Protein AF-A0AAV7DEP9-F1 (afdb_monomer_lite)

Radius of gyration: 19.94 Å; chains: 1; bounding box: 53×46×60 Å

pLDDT: mean 77.3, std 20.47, range [24.86, 96.88]

Sequence (249 aa):
IISTLIKRLRSQQDNKMKKIVLSESAVLSLWLRHLPSLEKAVLDLLQRLIALQSKPFREMEQMIKDSYLPQAACNPCIFSVTNDIFRRAILESEGNFKVITIVQLFTLRFIHEYEKDTTMVRLPLKAYFSHEDTHLVLALLRKADGLASNICVQHLQTIVKMLRTVDSEERSFENVFQSWFLLIRLGGWVDIAAEQLLTSDPEISDDLLWLLAFYYNPCNGSQSRGRTMVGCALKQAVFGTKNVRILKE

Foldseek 3Di:
DVVVVVVVVVVVPPDDDDPDDDDLVRLLVCCVVPVVSLLCLLVVLLVVQVPDDPDDLVVLLVSLVVSCLLLSVLPLVSLQSSLVSLLVVCLVVLNPVSSLSSLQSSLVSNVVSNVPDPPDDGDPPLVSLVVADSVLLVLLPDDCPPPDLVVLLVSLLVNLVVLVCCVPVVPDPVRLSRSLSSCSNSVPSLVSLVVSLVPDDPVSVVSSVVVNCCNVPVPPPDPDDDADSVHPSPPPDPDDDDDPDDPDD

Structure (mmCIF, N/CA/C/O backbone):
data_AF-A0AAV7DEP9-F1
#
_entry.id   AF-A0AAV7DEP9-F1
#
loop_
_atom_site.group_PDB
_atom_site.id
_atom_site.type_symbol
_atom_site.label_atom_id
_atom_site.label_alt_id
_atom_site.label_comp_id
_atom_site.label_asym_id
_atom_site.label_entity_id
_atom_site.label_seq_id
_atom_site.pdbx_PDB_ins_code
_atom_site.Cartn_x
_atom_site.Cartn_y
_atom_site.Cartn_z
_atom_site.occupancy
_atom_site.B_iso_or_equiv
_atom_site.auth_seq_id
_atom_site.auth_comp_id
_atom_site.auth_asym_id
_atom_site.auth_atom_id
_atom_site.pdbx_PDB_model_num
ATOM 1 N N . ILE A 1 1 ? 5.177 19.527 11.477 1.00 44.16 1 ILE A N 1
ATOM 2 C CA . ILE A 1 1 ? 3.983 19.299 12.334 1.00 44.16 1 ILE A CA 1
ATOM 3 C C . ILE A 1 1 ? 4.120 18.046 13.207 1.00 44.16 1 ILE A C 1
ATOM 5 O O . ILE A 1 1 ? 3.719 18.104 14.361 1.00 44.16 1 ILE A O 1
ATOM 9 N N . ILE A 1 2 ? 4.814 16.995 12.755 1.00 35.25 2 ILE A N 1
ATOM 10 C CA . ILE A 1 2 ? 5.231 15.826 13.565 1.00 35.25 2 ILE A CA 1
ATOM 11 C C . ILE A 1 2 ? 5.744 16.189 14.982 1.00 35.25 2 ILE A C 1
ATOM 13 O O . ILE A 1 2 ? 5.247 15.647 15.962 1.00 35.25 2 ILE A O 1
ATOM 17 N N . SER A 1 3 ? 6.652 17.165 15.142 1.00 32.50 3 SER A N 1
ATOM 18 C CA . SER A 1 3 ? 7.094 17.656 16.472 1.00 32.50 3 SER A CA 1
ATOM 19 C C . SER A 1 3 ? 5.942 18.200 17.341 1.00 32.50 3 SER A C 1
ATOM 21 O O . SER A 1 3 ? 5.888 17.962 18.548 1.00 32.50 3 SER A O 1
ATOM 23 N N . THR A 1 4 ? 4.986 18.895 16.727 1.00 41.03 4 THR A N 1
ATOM 24 C CA . THR A 1 4 ? 3.801 19.477 17.371 1.00 41.03 4 THR A CA 1
ATOM 25 C C . THR A 1 4 ? 2.767 18.409 17.741 1.00 41.03 4 THR A C 1
ATOM 27 O O . THR A 1 4 ? 2.181 18.490 18.817 1.00 41.03 4 THR A O 1
ATOM 30 N N . LEU A 1 5 ? 2.587 17.385 16.898 1.00 42.91 5 LEU A N 1
ATOM 31 C CA . LEU A 1 5 ? 1.759 16.203 17.169 1.00 42.91 5 LEU A CA 1
ATOM 32 C C . LEU A 1 5 ? 2.357 15.362 18.305 1.00 42.91 5 LEU A C 1
ATOM 34 O O . LEU A 1 5 ? 1.660 15.059 19.270 1.00 42.91 5 LEU A O 1
ATOM 38 N N . ILE A 1 6 ? 3.668 15.100 18.263 1.00 46.88 6 ILE A N 1
ATOM 39 C CA . ILE A 1 6 ? 4.415 14.448 19.348 1.00 46.88 6 ILE A CA 1
ATOM 40 C C . ILE A 1 6 ? 4.279 15.245 20.654 1.00 46.88 6 ILE A C 1
ATOM 42 O O . ILE A 1 6 ? 4.086 14.641 21.704 1.00 46.88 6 ILE A O 1
ATOM 46 N N . LYS A 1 7 ? 4.332 16.586 20.622 1.00 43.62 7 LYS A N 1
ATOM 47 C CA . LYS A 1 7 ? 4.080 17.423 21.811 1.00 43.62 7 LYS A CA 1
ATOM 48 C C . LYS A 1 7 ? 2.631 17.317 22.311 1.00 43.62 7 LYS A C 1
ATOM 50 O O . LYS A 1 7 ? 2.447 17.131 23.509 1.00 43.62 7 LYS A O 1
ATOM 55 N N . ARG A 1 8 ? 1.626 17.373 21.425 1.00 42.06 8 ARG A N 1
ATOM 56 C CA . ARG A 1 8 ? 0.193 17.247 21.779 1.00 42.06 8 ARG A CA 1
ATOM 57 C C . ARG A 1 8 ? -0.156 15.881 22.381 1.00 42.06 8 ARG A C 1
ATOM 59 O O . ARG A 1 8 ? -0.942 15.816 23.323 1.00 42.06 8 ARG A O 1
ATOM 66 N N . LEU A 1 9 ? 0.451 14.807 21.875 1.00 45.69 9 LEU A N 1
ATOM 67 C CA . LEU A 1 9 ? 0.304 13.455 22.420 1.00 45.69 9 LEU A CA 1
ATOM 68 C C . LEU A 1 9 ? 1.043 13.307 23.760 1.00 45.69 9 LEU A C 1
ATOM 70 O O . LEU A 1 9 ? 0.493 12.745 24.703 1.00 45.69 9 LEU A O 1
ATOM 74 N N . ARG A 1 10 ? 2.242 13.892 23.898 1.00 41.50 10 ARG A N 1
ATOM 75 C CA . ARG A 1 10 ? 3.008 13.867 25.157 1.00 41.50 10 ARG A CA 1
ATOM 76 C C . ARG A 1 10 ? 2.317 14.646 26.287 1.00 41.50 10 ARG A C 1
ATOM 78 O O . ARG A 1 10 ? 2.399 14.222 27.431 1.00 41.50 10 ARG A O 1
ATOM 85 N N . SER A 1 11 ? 1.568 15.713 25.984 1.00 40.56 11 SER A N 1
ATOM 86 C CA . SER A 1 11 ? 0.725 16.426 26.968 1.00 40.56 11 SER A CA 1
ATOM 87 C C . SER A 1 11 ? -0.561 15.690 27.377 1.00 40.56 11 SER A C 1
ATOM 89 O O . SER A 1 11 ? -1.295 16.179 28.228 1.00 40.56 11 SER A O 1
ATOM 91 N N . GLN A 1 12 ? -0.865 14.539 26.771 1.00 45.75 12 GLN A N 1
ATOM 92 C CA . GLN A 1 12 ? -2.023 13.692 27.097 1.00 45.75 12 GLN A CA 1
ATOM 93 C C . GLN A 1 12 ? -1.623 12.417 27.865 1.00 45.75 12 GLN A C 1
ATOM 95 O O . GLN A 1 12 ? -2.475 11.576 28.149 1.00 45.75 12 GLN A O 1
ATOM 100 N N . GLN A 1 13 ? -0.336 12.242 28.184 1.00 43.44 13 GLN A N 1
ATOM 101 C CA . GLN A 1 13 ? 0.219 10.980 28.683 1.00 43.44 13 GLN A CA 1
ATOM 102 C C . GLN A 1 13 ? 0.453 10.968 30.203 1.00 43.44 13 GLN A C 1
ATOM 104 O O . GLN A 1 13 ? 1.425 10.386 30.674 1.00 43.44 13 GLN A O 1
ATOM 109 N N . ASP A 1 14 ? -0.461 11.571 30.966 1.00 43.00 14 ASP A N 1
ATOM 110 C CA . ASP A 1 14 ? -0.419 11.556 32.433 1.00 43.00 14 ASP A CA 1
ATOM 111 C C . ASP A 1 14 ? -1.773 11.137 33.030 1.00 43.00 14 ASP A C 1
ATOM 113 O O . ASP A 1 14 ? -2.463 11.884 33.721 1.00 43.00 14 ASP A O 1
ATOM 117 N N . ASN A 1 15 ? -2.202 9.908 32.711 1.00 41.59 15 ASN A N 1
ATOM 118 C CA . ASN A 1 15 ? -3.203 9.215 33.521 1.00 41.59 15 ASN A CA 1
ATOM 119 C C . ASN A 1 15 ? -3.028 7.687 33.464 1.00 41.59 15 ASN A C 1
ATOM 121 O O . ASN A 1 15 ? -3.028 7.066 32.397 1.00 41.59 15 ASN A O 1
ATOM 125 N N . LYS A 1 16 ? -2.874 7.069 34.637 1.00 47.41 16 LYS A N 1
ATOM 126 C CA . LYS A 1 16 ? -2.490 5.662 34.821 1.00 47.41 16 LYS A CA 1
ATOM 127 C C . LYS A 1 16 ? -3.713 4.742 34.707 1.00 47.41 16 LYS A C 1
ATOM 129 O O . LYS A 1 16 ? -4.176 4.174 35.696 1.00 47.41 16 LYS A O 1
ATOM 134 N N . MET A 1 17 ? -4.266 4.616 33.500 1.00 43.41 17 MET A N 1
ATOM 135 C CA . MET A 1 17 ? -5.479 3.822 33.273 1.00 43.41 17 MET A CA 1
ATOM 136 C C . MET A 1 17 ? -5.248 2.312 33.418 1.00 43.41 17 MET A C 1
ATOM 138 O O . MET A 1 17 ? -4.261 1.755 32.933 1.00 43.41 17 MET A O 1
ATOM 142 N N . LYS A 1 18 ? -6.220 1.631 34.039 1.00 45.16 18 LYS A N 1
ATOM 143 C CA . LYS A 1 18 ? -6.312 0.163 34.058 1.00 45.16 18 LYS A CA 1
ATOM 144 C C . LYS A 1 18 ? -6.414 -0.350 32.616 1.00 45.16 18 LYS A C 1
ATOM 146 O O . LYS A 1 18 ? -7.203 0.173 31.833 1.00 45.16 18 LYS A O 1
ATOM 151 N N . LYS A 1 19 ? -5.636 -1.379 32.267 1.00 51.69 19 LYS A N 1
ATOM 152 C CA . LYS A 1 19 ? -5.595 -1.948 30.911 1.00 51.69 19 LYS A CA 1
ATOM 153 C C . LYS A 1 19 ? -6.847 -2.798 30.650 1.00 51.69 19 LYS A C 1
ATOM 155 O O . LYS A 1 19 ? -6.822 -4.010 30.834 1.00 51.69 19 LYS A O 1
ATOM 160 N N . ILE A 1 20 ? -7.945 -2.147 30.265 1.00 67.94 20 ILE A N 1
ATOM 161 C CA . ILE A 1 20 ? -9.174 -2.821 29.828 1.00 67.94 20 ILE A CA 1
ATOM 162 C C . ILE A 1 20 ? -8.856 -3.589 28.541 1.00 67.94 20 ILE A C 1
ATOM 164 O O . ILE A 1 20 ? -8.461 -2.990 27.542 1.00 67.94 20 ILE A O 1
ATOM 168 N N . VAL A 1 21 ? -9.014 -4.912 28.572 1.00 76.56 21 VAL A N 1
ATOM 169 C CA . VAL A 1 21 ? -8.921 -5.758 27.378 1.00 76.56 21 VAL A CA 1
ATOM 170 C C . VAL A 1 21 ? -10.301 -5.778 26.728 1.00 76.56 21 VAL A C 1
ATOM 172 O O . VAL A 1 21 ? -11.249 -6.314 27.297 1.00 76.56 21 VAL A O 1
ATOM 175 N N . LEU A 1 22 ? -10.421 -5.140 25.566 1.00 80.50 22 LEU A N 1
ATOM 176 C CA . LEU A 1 22 ? -11.635 -5.147 24.751 1.00 80.50 22 LEU A CA 1
ATOM 177 C C . LEU A 1 22 ? -11.623 -6.355 23.804 1.00 80.50 22 LEU A C 1
ATOM 179 O O . LEU A 1 22 ? -10.558 -6.763 23.343 1.00 80.50 22 LEU A O 1
ATOM 183 N N . SER A 1 23 ? -12.799 -6.897 23.480 1.00 88.12 23 SER A N 1
ATOM 184 C CA . SER A 1 23 ? -12.939 -7.855 22.377 1.00 88.12 23 SER A CA 1
ATOM 185 C C . SER A 1 23 ? -12.730 -7.165 21.026 1.00 88.12 23 SER A C 1
ATOM 187 O O . SER A 1 23 ? -12.979 -5.966 20.886 1.00 88.12 23 SER A O 1
ATOM 189 N N . GLU A 1 24 ? -12.361 -7.930 19.999 1.00 85.25 24 GLU A N 1
ATOM 190 C CA . GLU A 1 24 ? -12.231 -7.446 18.615 1.00 85.25 24 GLU A CA 1
ATOM 191 C C . GLU A 1 24 ? -13.497 -6.717 18.127 1.00 85.25 24 GLU A C 1
ATOM 193 O O . GLU A 1 24 ? -13.427 -5.632 17.550 1.00 85.25 24 GLU A O 1
ATOM 198 N N . SER A 1 25 ? -14.675 -7.257 18.457 1.00 86.00 25 SER A N 1
ATOM 199 C CA . SER A 1 25 ? -15.979 -6.653 18.160 1.00 86.00 25 SER A CA 1
ATOM 200 C C . SER A 1 25 ? -16.221 -5.322 18.885 1.00 86.00 25 SER A C 1
ATOM 202 O O . SER A 1 25 ? -16.845 -4.418 18.320 1.00 86.00 25 SER A O 1
ATOM 204 N N . ALA A 1 26 ? -15.714 -5.166 20.111 1.00 88.81 26 ALA A N 1
ATOM 205 C CA . ALA A 1 26 ? -15.805 -3.926 20.876 1.00 88.81 26 ALA A CA 1
ATOM 206 C C . ALA A 1 26 ? -14.819 -2.866 20.358 1.00 88.81 26 ALA A C 1
ATOM 208 O O . ALA A 1 26 ? -15.199 -1.702 20.246 1.00 88.81 26 ALA A O 1
ATOM 209 N N . VAL A 1 27 ? -13.599 -3.262 19.970 1.00 89.44 27 VAL A N 1
ATOM 210 C CA . VAL A 1 27 ? -12.621 -2.380 19.303 1.00 89.44 27 VAL A CA 1
ATOM 211 C C . VAL A 1 27 ? -13.177 -1.872 17.972 1.00 89.44 27 VAL A C 1
ATOM 213 O O . VAL A 1 27 ? -13.201 -0.664 17.740 1.00 89.44 27 VAL A O 1
ATOM 216 N N . LEU A 1 28 ? -13.712 -2.768 17.136 1.00 89.31 28 LEU A N 1
ATOM 217 C CA . LEU A 1 28 ? -14.338 -2.410 15.862 1.00 89.31 28 LEU A CA 1
ATOM 218 C C . LEU A 1 28 ? -15.520 -1.446 16.067 1.00 89.31 28 LEU A C 1
ATOM 220 O O . LEU A 1 28 ? -15.597 -0.406 15.416 1.00 89.31 28 LEU A O 1
ATOM 224 N N . SER A 1 29 ? -16.410 -1.751 17.017 1.00 90.69 29 SER A N 1
ATOM 225 C CA . SER A 1 29 ? -17.562 -0.897 17.343 1.00 90.69 29 SER A CA 1
ATOM 226 C C . SER A 1 29 ? -17.153 0.480 17.874 1.00 90.69 29 SER A C 1
ATOM 228 O O . SER A 1 29 ? -17.837 1.464 17.597 1.00 90.69 29 SER A O 1
ATOM 230 N N . LEU A 1 30 ? -16.053 0.562 18.630 1.00 93.25 30 LEU A N 1
ATOM 231 C CA . LEU A 1 30 ? -15.494 1.821 19.119 1.00 93.25 30 LEU A CA 1
ATOM 232 C C . LEU A 1 30 ? -14.946 2.660 17.960 1.00 93.25 30 LEU A C 1
ATOM 234 O O . LEU A 1 30 ? -15.314 3.825 17.838 1.00 93.25 30 LEU A O 1
ATOM 238 N N . TRP A 1 31 ? -14.125 2.078 17.084 1.00 95.19 31 TRP A N 1
ATOM 239 C CA . TRP A 1 31 ? -13.548 2.785 15.935 1.00 95.19 31 TRP A CA 1
ATOM 240 C C . TRP A 1 31 ? -14.604 3.259 14.929 1.00 95.19 31 TRP A C 1
ATOM 242 O O . TRP A 1 31 ? -14.497 4.376 14.432 1.00 95.19 31 TRP A O 1
ATOM 252 N N . LEU A 1 32 ? -15.666 2.479 14.700 1.00 92.19 32 LEU A N 1
ATOM 253 C CA . LEU A 1 32 ? -16.786 2.877 13.834 1.00 92.19 32 LEU A CA 1
ATOM 254 C C . LEU A 1 32 ? -17.663 3.997 14.419 1.00 92.19 32 LEU A C 1
ATOM 256 O O . LEU A 1 32 ? -18.343 4.688 13.665 1.00 92.19 32 LEU A O 1
ATOM 260 N N . ARG A 1 33 ? -17.684 4.176 15.747 1.00 94.25 33 ARG A N 1
ATOM 261 C CA . ARG A 1 33 ? -18.535 5.173 16.432 1.00 94.25 33 ARG A CA 1
ATOM 262 C C . ARG A 1 33 ? -17.766 6.381 16.964 1.00 94.25 33 ARG A C 1
ATOM 264 O O . ARG A 1 33 ? -18.380 7.392 17.292 1.00 94.25 33 ARG A O 1
ATOM 271 N N . HIS A 1 34 ? -16.444 6.289 17.078 1.00 93.56 34 HIS A N 1
ATOM 272 C CA . HIS A 1 34 ? -15.604 7.320 17.673 1.00 93.56 34 HIS A CA 1
ATOM 273 C C . HIS A 1 34 ? -14.278 7.463 16.913 1.00 93.56 34 HIS A C 1
ATOM 275 O O . HIS A 1 34 ? -13.239 6.931 17.312 1.00 93.56 34 HIS A O 1
ATOM 281 N N . LEU A 1 35 ? -14.332 8.243 15.828 1.00 92.44 35 LEU A N 1
ATOM 282 C CA . LEU A 1 35 ? -13.207 8.539 14.936 1.00 92.44 35 LEU A CA 1
ATOM 283 C C . LEU A 1 35 ? -11.894 8.910 15.668 1.00 92.44 35 LEU A C 1
ATOM 285 O O . LEU A 1 35 ? -10.876 8.305 15.332 1.00 92.44 35 LEU A O 1
ATOM 289 N N . PRO A 1 36 ? -11.872 9.765 16.716 1.00 95.06 36 PRO A N 1
ATOM 290 C CA . PRO A 1 36 ? -10.632 10.085 17.433 1.00 95.06 36 PRO A CA 1
ATOM 291 C C . PRO A 1 36 ? -9.913 8.872 18.045 1.00 95.06 36 PRO A C 1
ATOM 293 O O . PRO A 1 36 ? -8.690 8.884 18.180 1.00 95.06 36 PRO A O 1
ATOM 296 N N . SER A 1 37 ? -10.635 7.798 18.395 1.00 94.81 37 SER A N 1
ATOM 297 C CA . SER A 1 37 ? -10.006 6.557 18.865 1.00 94.81 37 SER A CA 1
ATOM 298 C C . SER A 1 37 ? -9.371 5.748 17.735 1.00 94.81 37 SER A C 1
ATOM 300 O O . SER A 1 37 ? -8.415 5.020 18.009 1.00 94.81 37 SER A O 1
ATOM 302 N N . LEU A 1 38 ? -9.890 5.841 16.509 1.00 96.50 38 LEU A N 1
ATOM 303 C CA . LEU A 1 38 ? -9.283 5.220 15.332 1.00 96.50 38 LEU A CA 1
ATOM 304 C C . LEU A 1 38 ? -8.054 6.020 14.888 1.00 96.50 38 LEU A C 1
ATOM 306 O O . LEU A 1 38 ? -6.977 5.447 14.751 1.00 96.50 38 LEU A O 1
ATOM 310 N N . GLU A 1 39 ? -8.185 7.345 14.762 1.00 96.31 39 GLU A N 1
ATOM 311 C CA . GLU A 1 39 ? -7.067 8.241 14.438 1.00 96.31 39 GLU A CA 1
ATOM 312 C C . GLU A 1 39 ? -5.901 8.036 15.410 1.00 96.31 39 GLU A C 1
ATOM 314 O O . GLU A 1 39 ? -4.763 7.825 14.989 1.00 96.31 39 GLU A O 1
ATOM 319 N N . LYS A 1 40 ? -6.192 8.003 16.718 1.00 95.06 40 LYS A N 1
ATOM 320 C CA . LYS A 1 40 ? -5.189 7.721 17.745 1.00 95.06 40 LYS A CA 1
ATOM 321 C C . LYS A 1 40 ? -4.549 6.341 17.576 1.00 95.06 40 LYS A C 1
ATOM 323 O O . LYS A 1 40 ? -3.333 6.248 17.678 1.00 95.06 40 LYS A O 1
ATOM 328 N N . ALA A 1 41 ? -5.314 5.287 17.286 1.00 96.06 41 ALA A N 1
ATOM 329 C CA . ALA A 1 41 ? -4.757 3.945 17.097 1.00 96.06 41 ALA A CA 1
ATOM 330 C C . ALA A 1 41 ? -3.790 3.866 15.899 1.00 96.06 41 ALA A C 1
ATOM 332 O O . ALA A 1 41 ? -2.719 3.262 16.014 1.00 96.06 41 ALA A O 1
ATOM 333 N N . VAL A 1 42 ? -4.127 4.515 14.777 1.00 96.88 42 VAL A N 1
ATOM 334 C CA . VAL A 1 42 ? -3.266 4.585 13.582 1.00 96.88 42 VAL A CA 1
ATOM 335 C C . VAL A 1 42 ? -2.010 5.421 13.857 1.00 96.88 42 VAL A C 1
ATOM 337 O O . VAL A 1 42 ? -0.902 4.994 13.528 1.00 96.88 42 VAL A O 1
ATOM 340 N N . LEU A 1 43 ? -2.148 6.577 14.516 1.00 95.44 43 LEU A N 1
ATOM 341 C CA . LEU A 1 43 ? -1.018 7.442 14.878 1.00 95.44 43 LEU A CA 1
ATOM 342 C C . LEU A 1 43 ? -0.088 6.790 15.916 1.00 95.44 43 LEU A C 1
ATOM 344 O O . LEU A 1 43 ? 1.129 6.835 15.749 1.00 95.44 43 LEU A O 1
ATOM 348 N N . ASP A 1 44 ? -0.633 6.122 16.937 1.00 94.75 44 ASP A N 1
ATOM 349 C CA . ASP A 1 44 ? 0.138 5.380 17.943 1.00 94.75 44 ASP A CA 1
ATOM 350 C C . ASP A 1 44 ? 0.848 4.157 17.322 1.00 94.75 44 ASP A C 1
ATOM 352 O O . ASP A 1 44 ? 1.915 3.752 17.792 1.00 94.75 44 ASP A O 1
ATOM 356 N N . LEU A 1 45 ? 0.297 3.543 16.263 1.00 94.94 45 LEU A N 1
ATOM 357 C CA . LEU A 1 45 ? 0.996 2.519 15.475 1.00 94.94 45 LEU A CA 1
ATOM 358 C C . LEU A 1 45 ? 2.146 3.131 14.663 1.00 94.94 45 LEU A C 1
ATOM 360 O O . LEU A 1 45 ? 3.282 2.677 14.802 1.00 94.94 45 LEU A O 1
ATOM 364 N N . LEU A 1 46 ? 1.881 4.182 13.878 1.00 93.56 46 LEU A N 1
ATOM 365 C CA . LEU A 1 46 ? 2.898 4.898 13.098 1.00 93.56 46 LEU A CA 1
ATOM 366 C C . LEU A 1 46 ? 4.057 5.371 13.979 1.00 93.56 46 LEU A C 1
ATOM 368 O O . LEU A 1 46 ? 5.213 5.093 13.673 1.00 93.56 46 LEU A O 1
ATOM 372 N N . GLN A 1 47 ? 3.763 6.029 15.103 1.00 92.19 47 GLN A N 1
ATOM 373 C CA . GLN A 1 47 ? 4.783 6.532 16.020 1.00 92.19 47 GLN A CA 1
ATOM 374 C C . GLN A 1 47 ? 5.642 5.395 16.588 1.00 92.19 47 GLN A C 1
ATOM 376 O O . GLN A 1 47 ? 6.863 5.537 16.641 1.00 92.19 47 GLN A O 1
ATOM 381 N N . ARG A 1 48 ? 5.041 4.258 16.974 1.00 92.38 48 ARG A N 1
ATOM 382 C CA . ARG A 1 48 ? 5.799 3.081 17.433 1.00 92.38 48 ARG A CA 1
ATOM 383 C C . ARG A 1 48 ? 6.695 2.529 16.329 1.00 92.38 48 ARG A C 1
ATOM 385 O O . ARG A 1 48 ? 7.883 2.355 16.573 1.00 92.38 48 ARG A O 1
ATOM 392 N N . LEU A 1 49 ? 6.164 2.315 15.124 1.00 91.75 49 LEU A N 1
ATOM 393 C CA . LEU A 1 49 ? 6.920 1.761 13.995 1.00 91.75 49 LEU A CA 1
ATOM 394 C C . LEU A 1 49 ? 8.064 2.688 13.544 1.00 91.75 49 LEU A C 1
ATOM 396 O O . LEU A 1 49 ? 9.172 2.224 13.273 1.00 91.75 49 LEU A O 1
ATOM 400 N N . ILE A 1 50 ? 7.843 4.006 13.537 1.00 89.69 50 ILE A N 1
ATOM 401 C CA . ILE A 1 50 ? 8.882 5.010 13.262 1.00 89.69 50 ILE A CA 1
ATOM 402 C C . ILE A 1 50 ? 9.945 5.020 14.374 1.00 89.69 50 ILE A C 1
ATOM 404 O O . ILE A 1 50 ? 11.130 5.134 14.060 1.00 89.69 50 ILE A O 1
ATOM 408 N N . ALA A 1 51 ? 9.557 4.846 15.643 1.00 88.88 51 ALA A N 1
ATOM 409 C CA . ALA A 1 51 ? 10.466 4.832 16.793 1.00 88.88 51 ALA A CA 1
ATOM 410 C C . ALA A 1 51 ? 11.279 3.532 16.962 1.00 88.88 51 ALA A C 1
ATOM 412 O O . ALA A 1 51 ? 12.268 3.530 17.697 1.00 88.88 51 ALA A O 1
ATOM 413 N N . LEU A 1 52 ? 10.911 2.435 16.288 1.00 85.75 52 LEU A N 1
ATOM 414 C CA . LEU A 1 52 ? 11.782 1.259 16.179 1.00 85.75 52 LEU A CA 1
ATOM 415 C C . LEU A 1 52 ? 13.134 1.678 15.598 1.00 85.75 52 LEU A C 1
ATOM 417 O O . LEU A 1 52 ? 13.178 2.466 14.660 1.00 85.75 52 LEU A O 1
ATOM 421 N N . GLN A 1 53 ? 14.240 1.140 16.100 1.00 71.19 53 GLN A N 1
ATOM 422 C CA . GLN A 1 53 ? 15.551 1.365 15.479 1.00 71.19 53 GLN A CA 1
ATOM 423 C C . GLN A 1 53 ? 15.704 0.471 14.231 1.00 71.19 53 GLN A C 1
ATOM 425 O O . GLN A 1 53 ? 14.704 0.157 13.582 1.00 71.19 53 GLN A O 1
ATOM 430 N N . SER A 1 54 ? 16.920 0.040 13.887 1.00 66.25 54 SER A N 1
ATOM 431 C CA . SER A 1 54 ? 17.224 -0.882 12.773 1.00 66.25 54 SER A CA 1
ATOM 432 C C . SER A 1 54 ? 16.741 -2.323 13.024 1.00 66.25 54 SER A C 1
ATOM 434 O O . SER A 1 54 ? 17.463 -3.292 12.807 1.00 66.25 54 SER A O 1
ATOM 436 N N . LYS A 1 55 ? 15.519 -2.460 13.542 1.00 65.62 55 LYS A N 1
ATOM 437 C CA . LYS A 1 55 ? 14.821 -3.718 13.783 1.00 65.62 55 LYS A CA 1
ATOM 438 C C . LYS A 1 55 ? 14.453 -4.380 12.447 1.00 65.62 55 LYS A C 1
ATOM 440 O O . LYS A 1 55 ? 14.111 -3.662 11.505 1.00 65.62 55 LYS A O 1
ATOM 445 N N . PRO A 1 56 ? 14.475 -5.720 12.353 1.00 72.12 56 PRO A N 1
ATOM 446 C CA . PRO A 1 56 ? 14.154 -6.419 11.116 1.00 72.12 56 PRO A CA 1
ATOM 447 C C . PRO A 1 56 ? 12.691 -6.213 10.702 1.00 72.12 56 PRO A C 1
ATOM 449 O O . PRO A 1 56 ? 11.796 -6.107 11.541 1.00 72.12 56 PRO A O 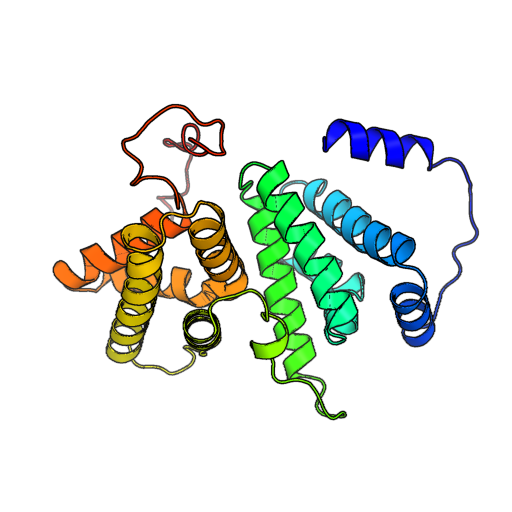1
ATOM 452 N N . PHE A 1 57 ? 12.452 -6.247 9.389 1.00 77.75 57 PHE A N 1
ATOM 453 C CA . PHE A 1 57 ? 11.142 -6.135 8.728 1.00 77.75 57 PHE A CA 1
ATOM 454 C C . PHE A 1 57 ? 10.035 -6.970 9.405 1.00 77.75 57 PHE A C 1
ATOM 456 O O . PHE A 1 57 ? 8.945 -6.463 9.665 1.00 77.75 57 PHE A O 1
ATOM 463 N N . ARG A 1 58 ? 10.361 -8.208 9.811 1.00 84.38 58 ARG A N 1
ATOM 464 C CA . ARG A 1 58 ? 9.468 -9.131 10.537 1.00 84.38 58 ARG A CA 1
ATOM 465 C C . ARG A 1 58 ? 8.870 -8.534 11.819 1.00 84.38 58 ARG A C 1
ATOM 467 O O . ARG A 1 58 ? 7.721 -8.815 12.138 1.00 84.38 58 ARG A O 1
ATOM 474 N N . GLU A 1 59 ? 9.620 -7.725 12.571 1.00 87.31 59 GLU A N 1
ATOM 475 C CA . GLU A 1 59 ? 9.074 -7.090 13.778 1.00 87.31 59 GLU A CA 1
ATOM 476 C C . GLU A 1 59 ? 8.051 -6.005 13.427 1.00 87.31 59 GLU A C 1
ATOM 478 O O . GLU A 1 59 ? 7.021 -5.909 14.092 1.00 87.31 59 GLU A O 1
ATOM 483 N N . MET A 1 60 ? 8.294 -5.220 12.369 1.00 89.25 60 MET A N 1
ATOM 484 C CA . MET A 1 60 ? 7.335 -4.214 11.894 1.00 89.25 60 MET A CA 1
ATOM 485 C C . MET A 1 60 ? 6.035 -4.876 11.427 1.00 89.25 60 MET A C 1
ATOM 487 O O . MET A 1 60 ? 4.955 -4.454 11.836 1.00 89.25 60 MET A O 1
ATOM 491 N N . GLU A 1 61 ? 6.144 -5.953 10.644 1.00 89.88 61 GLU A N 1
ATOM 492 C CA . GLU A 1 61 ? 5.007 -6.767 10.206 1.00 89.88 61 GLU A CA 1
ATOM 493 C C . GLU A 1 61 ? 4.213 -7.329 11.397 1.00 89.88 61 GLU A C 1
ATOM 495 O O . GLU A 1 61 ? 2.988 -7.192 11.449 1.00 89.88 61 GLU A O 1
ATOM 500 N N . GLN A 1 62 ? 4.896 -7.897 12.398 1.00 90.25 62 GLN A N 1
ATOM 501 C CA . GLN A 1 62 ? 4.242 -8.438 13.591 1.00 90.25 62 GLN A CA 1
ATOM 502 C C . GLN A 1 62 ? 3.526 -7.341 14.398 1.00 90.25 62 GLN A C 1
ATOM 504 O O . GLN A 1 62 ? 2.379 -7.534 14.785 1.00 90.25 62 GLN A O 1
ATOM 509 N N . MET A 1 63 ? 4.121 -6.155 14.577 1.00 92.31 63 MET A N 1
ATOM 510 C CA . MET A 1 63 ? 3.452 -5.024 15.244 1.00 92.31 63 MET A CA 1
ATOM 511 C C . MET A 1 63 ? 2.241 -4.482 14.477 1.00 92.31 63 MET A C 1
ATOM 513 O O . MET A 1 63 ? 1.285 -4.017 15.101 1.00 92.31 63 MET A O 1
ATOM 517 N N . ILE A 1 64 ? 2.265 -4.534 13.143 1.00 94.12 64 ILE A N 1
ATOM 518 C CA . ILE A 1 64 ? 1.113 -4.199 12.297 1.00 94.12 64 ILE A CA 1
ATOM 519 C C . ILE A 1 64 ? 0.010 -5.246 12.486 1.00 94.12 64 ILE A C 1
ATOM 521 O O . ILE A 1 64 ? -1.143 -4.879 12.707 1.00 94.12 64 ILE A O 1
ATOM 525 N N . LYS A 1 65 ? 0.354 -6.538 12.489 1.00 91.06 65 LYS A N 1
ATOM 526 C CA . LYS A 1 65 ? -0.581 -7.643 12.748 1.00 91.06 65 LYS A CA 1
ATOM 527 C C . LYS A 1 65 ? -1.211 -7.567 14.148 1.00 91.06 65 LYS A C 1
ATOM 529 O O . LYS A 1 65 ? -2.428 -7.669 14.263 1.00 91.06 65 LYS A O 1
ATOM 534 N N . ASP A 1 66 ? -0.413 -7.304 15.182 1.00 90.75 66 ASP A N 1
ATOM 535 C CA . ASP A 1 66 ? -0.850 -7.189 16.585 1.00 90.75 66 ASP A CA 1
ATOM 536 C C . ASP A 1 66 ? -1.710 -5.941 16.862 1.00 90.75 66 ASP A C 1
ATOM 538 O O . ASP A 1 66 ? -2.281 -5.799 17.944 1.00 90.75 66 ASP A O 1
ATOM 542 N N . SER A 1 67 ? -1.800 -5.007 15.909 1.00 92.62 67 SER A N 1
ATOM 543 C CA . SER A 1 67 ? -2.603 -3.787 16.047 1.00 92.62 67 SER A CA 1
ATOM 544 C C . SER A 1 67 ? -4.100 -3.984 15.784 1.00 92.62 67 SER A C 1
ATOM 546 O O . SER A 1 67 ? -4.873 -3.073 16.074 1.00 92.62 67 SER A O 1
ATOM 548 N N . TYR A 1 68 ? -4.502 -5.121 15.200 1.00 90.69 68 TYR A N 1
ATOM 549 C CA . TYR A 1 68 ? -5.848 -5.400 14.670 1.00 90.69 68 TYR A CA 1
ATOM 550 C C . TYR A 1 68 ? -6.339 -4.440 13.552 1.00 90.69 68 TYR A C 1
ATOM 552 O O . TYR A 1 68 ? -7.396 -4.653 12.957 1.00 90.69 68 TYR A O 1
ATOM 560 N N . LEU A 1 69 ? -5.575 -3.395 13.199 1.00 94.62 69 LEU A N 1
ATOM 561 C CA . LEU A 1 69 ? -5.953 -2.435 12.155 1.00 94.62 69 LEU A CA 1
ATOM 562 C C . LEU A 1 69 ? -6.076 -3.060 10.749 1.00 94.62 69 LEU A C 1
ATOM 564 O O . LEU A 1 69 ? -7.035 -2.702 10.071 1.00 94.62 69 LEU A O 1
ATOM 568 N N . PRO A 1 70 ? -5.209 -3.989 10.286 1.00 94.38 70 PRO A N 1
ATOM 569 C CA . PRO A 1 70 ? -5.379 -4.628 8.974 1.00 94.38 70 PRO A CA 1
ATOM 570 C C . PRO A 1 70 ? -6.691 -5.415 8.847 1.00 94.38 70 PRO A C 1
ATOM 572 O O . PRO A 1 70 ? -7.353 -5.358 7.814 1.00 94.38 70 PRO A O 1
ATOM 575 N N . GLN A 1 71 ? -7.092 -6.111 9.915 1.00 92.50 71 GLN A N 1
ATOM 576 C CA . GLN A 1 71 ? -8.347 -6.858 9.989 1.00 92.50 71 GLN A CA 1
ATOM 577 C C . GLN A 1 71 ? -9.539 -5.894 10.036 1.00 92.50 71 GLN A C 1
ATOM 579 O O . GLN A 1 71 ? -10.471 -6.015 9.244 1.00 92.50 71 GLN A O 1
ATOM 584 N N . ALA A 1 72 ? -9.488 -4.877 10.903 1.00 92.25 72 ALA A N 1
ATOM 585 C CA . ALA A 1 72 ? -10.537 -3.864 11.000 1.00 92.25 72 ALA A CA 1
ATOM 586 C C . ALA A 1 72 ? -10.702 -3.041 9.707 1.00 92.25 72 ALA A C 1
ATOM 588 O O . ALA A 1 72 ? -11.821 -2.667 9.364 1.00 92.25 72 ALA A O 1
ATOM 589 N N . ALA A 1 73 ? -9.622 -2.812 8.954 1.00 94.19 73 ALA A N 1
ATOM 590 C CA . ALA A 1 73 ? -9.643 -2.149 7.650 1.00 94.19 73 ALA A CA 1
ATOM 591 C C . ALA A 1 73 ? -10.332 -2.972 6.545 1.00 94.19 73 ALA A C 1
ATOM 593 O O . ALA A 1 73 ? -10.640 -2.424 5.492 1.00 94.19 73 ALA A O 1
ATOM 594 N N . CYS A 1 74 ? -10.700 -4.238 6.784 1.00 91.69 74 CYS A N 1
ATOM 595 C CA . CYS A 1 74 ? -11.694 -4.905 5.936 1.00 91.69 74 CYS A CA 1
ATOM 596 C C . CYS A 1 74 ? -13.054 -4.171 5.956 1.00 91.69 74 CYS A C 1
ATOM 598 O O . CYS A 1 74 ? -13.843 -4.330 5.026 1.00 91.69 74 CYS A O 1
ATOM 600 N N . ASN A 1 75 ? -13.324 -3.311 6.947 1.00 90.75 75 ASN A N 1
ATOM 601 C CA . ASN A 1 75 ? -14.393 -2.320 6.871 1.00 90.75 75 ASN A CA 1
ATOM 602 C C . ASN A 1 75 ? -13.945 -1.076 6.056 1.00 90.75 75 ASN A C 1
ATOM 604 O O . ASN A 1 75 ? -12.982 -0.413 6.456 1.00 90.75 75 ASN A O 1
ATOM 608 N N . PRO A 1 76 ? -14.660 -0.691 4.977 1.00 90.81 76 PRO A N 1
ATOM 609 C CA . PRO A 1 76 ? -14.272 0.429 4.109 1.00 90.81 76 PRO A CA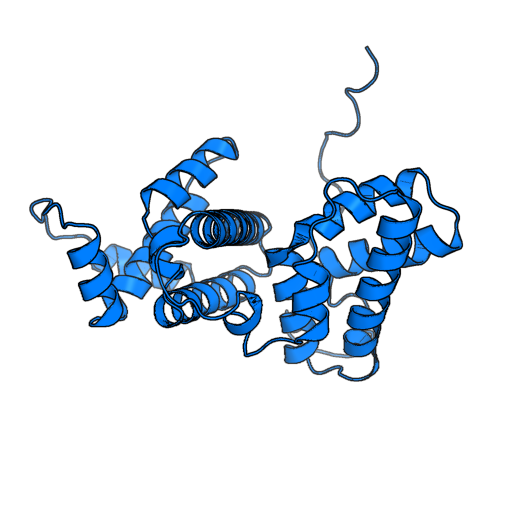 1
ATOM 610 C C . PRO A 1 76 ? -14.099 1.779 4.820 1.00 90.81 76 PRO A C 1
ATOM 612 O O . PRO A 1 76 ? -13.199 2.540 4.474 1.00 90.81 76 PRO A O 1
ATOM 615 N N . CYS A 1 77 ? -14.910 2.083 5.840 1.00 91.19 77 CYS A N 1
ATOM 616 C CA . CYS A 1 77 ? -14.796 3.340 6.585 1.00 91.19 77 CYS A CA 1
ATOM 617 C C . CYS A 1 77 ? -13.490 3.403 7.390 1.00 91.19 77 CYS A C 1
ATOM 619 O O . CYS A 1 77 ? -12.852 4.452 7.462 1.00 91.19 77 CYS A O 1
ATOM 621 N N . ILE A 1 78 ? -13.066 2.269 7.959 1.00 94.62 78 ILE A N 1
ATOM 622 C CA . ILE A 1 78 ? -11.801 2.166 8.698 1.00 94.62 78 ILE A CA 1
ATOM 623 C C . ILE A 1 78 ? -10.615 2.233 7.736 1.00 94.62 78 ILE A C 1
ATOM 625 O O . ILE A 1 78 ? -9.643 2.937 8.027 1.00 94.62 78 ILE A O 1
ATOM 629 N N . PHE A 1 79 ? -10.709 1.565 6.580 1.00 94.50 79 PHE A N 1
ATOM 630 C CA . PHE A 1 79 ? -9.704 1.678 5.523 1.00 94.50 79 PHE A CA 1
ATOM 631 C C . PHE A 1 79 ? -9.519 3.129 5.080 1.00 94.50 79 PHE A C 1
ATOM 633 O O . PHE A 1 79 ? -8.394 3.613 5.111 1.00 94.50 79 PHE A O 1
ATOM 640 N N . SER A 1 80 ? -10.602 3.838 4.738 1.00 93.06 80 SER A N 1
ATOM 641 C CA . SER A 1 80 ? -10.545 5.223 4.248 1.00 93.06 80 SER A CA 1
ATOM 642 C C . SER A 1 80 ? -9.818 6.150 5.226 1.00 93.06 80 SER A C 1
ATOM 644 O O . SER A 1 80 ? -8.877 6.835 4.837 1.00 93.06 80 SER A O 1
ATOM 646 N N . VAL A 1 81 ? -10.188 6.118 6.512 1.00 94.56 81 VAL A N 1
ATOM 647 C CA . VAL A 1 81 ? -9.543 6.935 7.557 1.00 94.56 81 VAL A CA 1
ATOM 648 C C . VAL A 1 81 ? -8.066 6.572 7.718 1.00 94.56 81 VAL A C 1
ATOM 650 O O . VAL A 1 81 ? -7.207 7.449 7.801 1.00 94.56 81 VAL A O 1
ATOM 653 N N . THR A 1 82 ? -7.750 5.277 7.748 1.00 95.50 82 THR A N 1
ATOM 654 C CA . THR A 1 82 ? -6.369 4.796 7.896 1.00 95.50 82 THR A CA 1
ATOM 655 C C . THR A 1 82 ? -5.510 5.203 6.690 1.00 95.50 82 THR A C 1
ATOM 657 O O . THR A 1 82 ? -4.391 5.690 6.856 1.00 95.50 82 THR A O 1
ATOM 660 N N . ASN A 1 83 ? -6.062 5.080 5.481 1.00 93.00 83 ASN A N 1
ATOM 661 C CA . ASN A 1 83 ? -5.435 5.465 4.222 1.00 93.00 83 ASN A CA 1
ATOM 662 C C . ASN A 1 83 ? -5.188 6.979 4.142 1.00 93.00 83 ASN A C 1
ATOM 664 O O . ASN A 1 83 ? -4.094 7.390 3.764 1.00 93.00 83 ASN A O 1
ATOM 668 N N . ASP A 1 84 ? -6.140 7.810 4.577 1.00 93.19 84 ASP A N 1
ATOM 669 C CA . ASP A 1 84 ? -5.972 9.267 4.652 1.00 93.19 84 ASP A CA 1
ATOM 670 C C . ASP A 1 84 ? -4.859 9.683 5.620 1.00 93.19 84 ASP A C 1
ATOM 672 O O . ASP A 1 84 ? -4.081 10.597 5.325 1.00 93.19 84 ASP A O 1
ATOM 676 N N . ILE A 1 85 ? -4.745 9.009 6.769 1.00 94.75 85 ILE A N 1
ATOM 677 C CA . ILE A 1 85 ? -3.661 9.256 7.728 1.00 94.75 85 ILE A CA 1
ATOM 678 C C . ILE A 1 85 ? -2.312 8.867 7.115 1.00 94.75 85 ILE A C 1
ATOM 680 O O . ILE A 1 85 ? -1.356 9.630 7.239 1.00 94.75 85 ILE A O 1
ATOM 684 N N . PHE A 1 86 ? -2.222 7.741 6.402 1.00 93.56 86 PHE A N 1
ATOM 685 C CA . PHE A 1 86 ? -1.003 7.351 5.686 1.00 93.56 86 PHE A CA 1
ATOM 686 C C . PHE A 1 86 ? -0.643 8.307 4.546 1.00 93.56 86 PHE A C 1
ATOM 688 O O . PHE A 1 86 ? 0.514 8.714 4.439 1.00 93.56 86 PHE A O 1
ATOM 695 N N . ARG A 1 87 ? -1.629 8.735 3.751 1.00 90.69 87 ARG A N 1
ATOM 696 C CA . ARG A 1 87 ? -1.472 9.740 2.693 1.00 90.69 87 ARG A CA 1
ATOM 697 C C . ARG A 1 87 ? -0.861 11.027 3.256 1.00 90.69 87 ARG A C 1
ATOM 699 O O . ARG A 1 87 ? 0.131 11.530 2.730 1.00 90.69 87 ARG A O 1
ATOM 706 N N . ARG A 1 88 ? -1.405 11.524 4.374 1.00 90.31 88 ARG A N 1
ATOM 707 C CA . ARG A 1 88 ? -0.880 12.699 5.094 1.00 90.31 88 ARG A CA 1
ATOM 708 C C . ARG A 1 88 ? 0.496 12.438 5.704 1.00 90.31 88 ARG A C 1
ATOM 710 O O . ARG A 1 88 ? 1.357 13.299 5.593 1.00 90.31 88 ARG A O 1
ATOM 717 N N . ALA A 1 89 ? 0.738 11.268 6.293 1.00 90.50 89 ALA A N 1
ATOM 718 C CA . ALA A 1 89 ? 2.027 10.924 6.892 1.00 90.50 89 ALA A CA 1
ATOM 719 C C . ALA A 1 89 ? 3.164 10.874 5.859 1.00 90.50 89 ALA A C 1
ATOM 721 O O . ALA A 1 89 ? 4.271 11.316 6.160 1.00 90.50 89 ALA A O 1
ATOM 722 N N . ILE A 1 90 ? 2.912 10.386 4.640 1.00 87.12 90 ILE A N 1
ATOM 723 C CA . ILE A 1 90 ? 3.902 10.389 3.551 1.00 87.12 90 ILE A CA 1
ATOM 724 C C . ILE A 1 90 ? 4.182 11.819 3.067 1.00 87.12 90 ILE A C 1
ATOM 726 O O . ILE A 1 90 ? 5.348 12.185 2.928 1.00 87.12 90 ILE A O 1
ATOM 730 N N . LEU A 1 91 ? 3.143 12.646 2.896 1.00 83.88 91 LEU A N 1
ATOM 731 C CA . LEU A 1 91 ? 3.290 14.066 2.547 1.00 83.88 91 LEU A CA 1
ATOM 732 C C . LEU A 1 91 ? 4.050 14.859 3.631 1.00 83.88 91 LEU A C 1
ATOM 734 O O . LEU A 1 91 ? 4.986 15.585 3.317 1.00 83.88 91 LEU A O 1
ATOM 738 N N . GLU A 1 92 ? 3.698 14.694 4.911 1.00 85.31 92 GLU A N 1
ATOM 739 C CA . GLU A 1 92 ? 4.353 15.371 6.046 1.00 85.31 92 GLU A CA 1
ATOM 740 C C . GLU A 1 92 ? 5.775 14.872 6.344 1.00 85.31 92 GLU A C 1
ATOM 742 O O . GLU A 1 92 ? 6.525 15.557 7.042 1.00 85.31 92 GLU A O 1
ATOM 747 N N . SER A 1 93 ? 6.137 13.679 5.865 1.00 82.75 93 SER A N 1
ATOM 748 C CA . SER A 1 93 ? 7.482 13.107 6.006 1.00 82.75 93 SER A CA 1
ATOM 749 C C . SER A 1 93 ? 8.326 13.223 4.737 1.00 82.75 93 SER A C 1
ATOM 751 O O . SER A 1 93 ? 9.381 12.596 4.665 1.00 82.75 93 SER A O 1
ATOM 753 N N . GLU A 1 94 ? 7.876 14.011 3.753 1.00 79.25 94 GLU A N 1
ATOM 754 C CA . GLU A 1 94 ? 8.612 14.301 2.514 1.00 79.25 94 GLU A CA 1
ATOM 755 C C . GLU A 1 94 ? 9.011 13.022 1.744 1.00 79.25 94 GLU A C 1
ATOM 757 O O . GLU A 1 94 ? 10.069 12.947 1.124 1.00 79.25 94 GLU A O 1
ATOM 762 N N . GLY A 1 95 ? 8.164 11.984 1.797 1.00 73.88 95 GLY A N 1
ATOM 763 C CA . GLY A 1 95 ? 8.441 10.692 1.160 1.00 73.88 95 GLY A CA 1
ATOM 764 C C . GLY A 1 95 ? 9.442 9.810 1.916 1.00 73.88 95 GLY A C 1
ATOM 765 O O . GLY A 1 95 ? 10.108 8.977 1.304 1.00 73.88 95 GLY A O 1
ATOM 766 N N . ASN A 1 96 ? 9.574 9.962 3.240 1.00 84.69 96 ASN A N 1
ATOM 767 C CA . ASN A 1 96 ? 10.501 9.162 4.041 1.00 84.69 96 ASN A CA 1
ATOM 768 C C . ASN A 1 96 ? 10.316 7.648 3.809 1.00 84.69 96 ASN A C 1
ATOM 770 O O . ASN A 1 96 ? 9.263 7.083 4.116 1.00 84.69 96 ASN A O 1
ATOM 774 N N . PHE A 1 97 ? 11.378 6.979 3.347 1.00 83.19 97 PHE A N 1
ATOM 775 C CA . PHE A 1 97 ? 11.362 5.559 2.972 1.00 83.19 97 PHE A CA 1
ATOM 776 C C . PHE A 1 97 ? 10.782 4.633 4.053 1.00 83.19 97 PHE A C 1
ATOM 778 O O . PHE A 1 97 ? 10.072 3.678 3.743 1.00 83.19 97 PHE A O 1
ATOM 785 N N . LYS A 1 98 ? 11.021 4.924 5.338 1.00 87.31 98 LYS A N 1
ATOM 786 C CA . LYS A 1 98 ? 10.491 4.111 6.437 1.00 87.31 98 LYS A CA 1
ATOM 787 C C . LYS A 1 98 ? 8.976 4.252 6.580 1.00 87.31 98 LYS A C 1
ATOM 789 O O . LYS A 1 98 ? 8.304 3.268 6.870 1.00 87.31 98 LYS A O 1
ATOM 794 N N . VAL A 1 99 ? 8.434 5.450 6.356 1.00 90.06 99 VAL A N 1
ATOM 795 C CA . VAL A 1 99 ? 6.981 5.679 6.336 1.00 90.06 99 VAL A CA 1
ATOM 796 C C . VAL A 1 99 ? 6.363 4.966 5.133 1.00 90.06 99 VAL A C 1
ATOM 798 O O . VAL A 1 99 ? 5.370 4.267 5.307 1.00 90.06 99 VAL A O 1
ATOM 801 N N . ILE A 1 100 ? 6.999 5.031 3.957 1.00 88.56 100 ILE A N 1
ATOM 802 C CA . ILE A 1 100 ? 6.586 4.265 2.767 1.00 88.56 100 ILE A CA 1
ATOM 803 C C . ILE A 1 100 ? 6.561 2.755 3.069 1.00 88.56 100 ILE A C 1
ATOM 805 O O . ILE A 1 100 ? 5.536 2.112 2.856 1.00 88.56 100 ILE A O 1
ATOM 809 N N . THR A 1 101 ? 7.627 2.211 3.669 1.00 89.38 101 THR A N 1
ATOM 810 C CA . THR A 1 101 ? 7.725 0.787 4.054 1.00 89.38 101 THR A CA 1
ATOM 811 C C . THR A 1 101 ? 6.611 0.371 5.024 1.00 89.38 101 THR A C 1
ATOM 813 O O . THR A 1 101 ? 6.036 -0.707 4.888 1.00 89.38 101 THR A O 1
ATOM 816 N N . ILE A 1 102 ? 6.268 1.220 6.001 1.00 92.62 102 ILE A N 1
ATOM 817 C CA . ILE A 1 102 ? 5.167 0.959 6.945 1.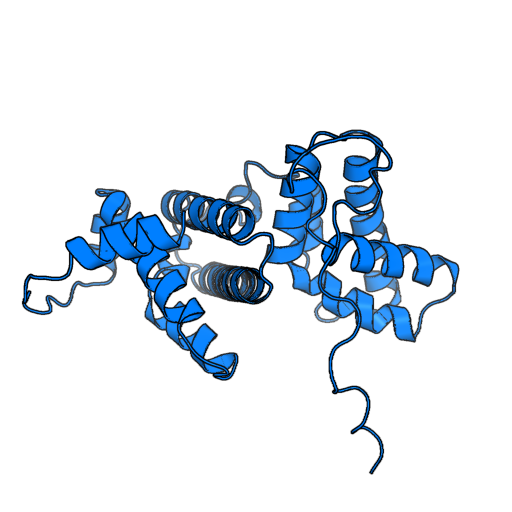00 92.62 102 ILE A CA 1
ATOM 818 C C . ILE A 1 102 ? 3.821 0.888 6.212 1.00 92.62 102 ILE A C 1
ATOM 820 O O . ILE A 1 102 ? 3.013 0.002 6.490 1.00 92.62 102 ILE A O 1
ATOM 824 N N . VAL A 1 103 ? 3.586 1.800 5.268 1.00 92.69 103 VAL A N 1
ATOM 825 C CA . VAL A 1 103 ? 2.349 1.865 4.477 1.00 92.69 103 VAL A CA 1
ATOM 826 C C . VAL A 1 103 ? 2.240 0.681 3.507 1.00 92.69 103 VAL A C 1
ATOM 828 O O . VAL A 1 103 ? 1.160 0.106 3.364 1.00 92.69 103 VAL A O 1
ATOM 831 N N . GLN A 1 104 ? 3.356 0.251 2.917 1.00 90.94 104 GLN A N 1
ATOM 832 C CA . GLN A 1 104 ? 3.467 -0.977 2.121 1.00 90.94 104 GLN A CA 1
ATOM 833 C C . GLN A 1 104 ? 3.136 -2.225 2.944 1.00 90.94 104 GLN A C 1
ATOM 835 O O . GLN A 1 104 ? 2.231 -2.977 2.586 1.00 90.94 104 GLN A O 1
ATOM 840 N N . LEU A 1 105 ? 3.805 -2.407 4.087 1.00 91.75 105 LEU A N 1
ATOM 841 C CA . LEU A 1 105 ? 3.558 -3.517 5.012 1.00 91.75 105 LEU A CA 1
ATOM 842 C C . LEU A 1 105 ? 2.102 -3.571 5.485 1.00 91.75 105 LEU A C 1
ATOM 844 O O . LEU A 1 105 ? 1.507 -4.649 5.542 1.00 91.75 105 LEU A O 1
ATOM 848 N N . PHE A 1 106 ? 1.514 -2.416 5.810 1.00 95.31 106 PHE A N 1
ATOM 849 C CA . PHE A 1 106 ? 0.102 -2.342 6.164 1.00 95.31 106 PHE A CA 1
ATOM 850 C C . PHE A 1 106 ? -0.789 -2.788 5.005 1.00 95.31 106 PHE A C 1
ATOM 852 O O . PHE A 1 106 ? -1.674 -3.615 5.209 1.00 95.31 106 PHE A O 1
ATOM 859 N N . THR A 1 107 ? -0.552 -2.264 3.799 1.00 93.50 107 THR A N 1
ATOM 860 C CA . THR A 1 107 ? -1.370 -2.562 2.614 1.00 93.50 107 THR A CA 1
ATOM 861 C C . THR A 1 107 ? -1.305 -4.050 2.269 1.00 93.50 107 THR A C 1
ATOM 863 O O . THR A 1 107 ? -2.347 -4.679 2.091 1.00 93.50 107 THR A O 1
ATOM 866 N N . LEU A 1 108 ? -0.108 -4.644 2.288 1.00 91.12 108 LEU A N 1
ATOM 867 C CA . LEU A 1 108 ? 0.102 -6.080 2.099 1.00 91.12 108 LEU A CA 1
ATOM 868 C C . LEU A 1 108 ? -0.662 -6.912 3.143 1.00 91.12 108 LEU A C 1
ATOM 870 O O . LEU A 1 108 ? -1.347 -7.876 2.792 1.00 91.12 108 LEU A O 1
ATOM 874 N N . ARG A 1 109 ? -0.592 -6.531 4.428 1.00 92.31 109 ARG A N 1
ATOM 875 C CA . ARG A 1 109 ? -1.309 -7.244 5.496 1.00 92.31 109 ARG A CA 1
ATOM 876 C C . ARG A 1 109 ? -2.824 -7.093 5.367 1.00 92.31 109 ARG A C 1
ATOM 878 O O . ARG A 1 109 ? -3.529 -8.079 5.554 1.00 92.31 109 ARG A O 1
ATOM 885 N N . PHE A 1 110 ? -3.319 -5.905 5.021 1.00 93.75 110 PHE A N 1
ATOM 886 C CA . PHE A 1 110 ? -4.736 -5.655 4.752 1.00 93.75 110 PHE A CA 1
ATOM 887 C 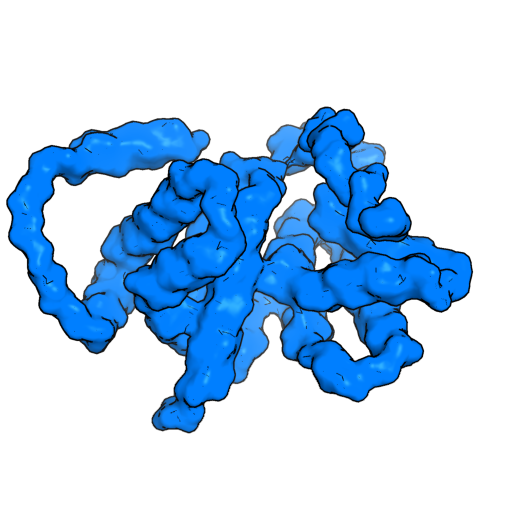C . PHE A 1 110 ? -5.250 -6.538 3.608 1.00 93.75 110 PHE A C 1
ATOM 889 O O . PHE A 1 110 ? -6.242 -7.235 3.800 1.00 93.75 110 PHE A O 1
ATOM 896 N N . ILE A 1 111 ? -4.551 -6.582 2.466 1.00 91.38 111 ILE A N 1
ATOM 897 C CA . ILE A 1 111 ? -4.933 -7.429 1.323 1.00 91.38 111 ILE A CA 1
ATOM 898 C C . ILE A 1 111 ? -4.992 -8.903 1.745 1.00 91.38 111 ILE A C 1
ATOM 900 O O . ILE A 1 111 ? -5.959 -9.592 1.439 1.00 91.38 111 ILE A O 1
ATOM 904 N N . HIS A 1 112 ? -4.019 -9.380 2.524 1.00 90.75 112 HIS A N 1
ATOM 905 C CA . HIS A 1 112 ? -4.025 -10.757 3.016 1.00 90.75 112 HIS A CA 1
ATOM 906 C C . HIS A 1 112 ? -5.208 -11.065 3.960 1.00 90.75 112 HIS A C 1
ATOM 908 O O . HIS A 1 112 ? -5.812 -12.130 3.847 1.00 90.75 112 HIS A O 1
ATOM 914 N N . GLU A 1 113 ? -5.566 -10.179 4.898 1.00 91.25 113 GLU A N 1
ATOM 915 C CA . GLU A 1 113 ? -6.757 -10.388 5.748 1.00 91.25 113 GLU A CA 1
ATOM 916 C C . GLU A 1 113 ? -8.066 -10.259 4.940 1.00 91.25 113 GLU A C 1
ATOM 918 O O . GLU A 1 113 ? -9.045 -10.960 5.213 1.00 91.25 113 GLU A O 1
ATOM 923 N N . TYR A 1 114 ? -8.071 -9.416 3.901 1.00 89.75 114 TYR A N 1
ATOM 924 C CA . TYR A 1 114 ? -9.179 -9.287 2.957 1.00 89.75 114 TYR A CA 1
ATOM 925 C C . TYR A 1 114 ? -9.393 -10.573 2.134 1.00 89.75 114 TYR A C 1
ATOM 927 O O . TYR A 1 114 ? -10.534 -10.992 1.948 1.00 89.75 114 TYR A O 1
ATOM 935 N N . GLU A 1 115 ? -8.324 -11.234 1.683 1.00 88.44 115 GLU A N 1
ATOM 936 C CA . GLU A 1 115 ? -8.409 -12.509 0.953 1.00 88.44 115 GLU A CA 1
ATOM 937 C C . GLU A 1 115 ? -8.772 -13.700 1.855 1.00 88.44 115 GLU A C 1
ATOM 939 O O . GLU A 1 115 ? -9.421 -14.644 1.405 1.00 88.44 115 GLU A O 1
ATOM 944 N N . LYS A 1 116 ? -8.367 -13.669 3.130 1.00 86.44 116 LYS A N 1
ATOM 945 C CA . LYS A 1 116 ? -8.560 -14.776 4.078 1.00 86.44 116 LYS A CA 1
ATOM 946 C C . LYS A 1 116 ? -10.010 -14.950 4.536 1.00 86.44 116 LYS A C 1
ATOM 948 O O . LYS A 1 116 ? -10.477 -16.082 4.661 1.00 86.44 116 LYS A O 1
ATOM 953 N N . ASP A 1 117 ? -10.697 -13.860 4.868 1.00 69.94 117 ASP A N 1
ATOM 954 C CA . ASP A 1 117 ? -12.072 -13.936 5.368 1.00 69.94 117 ASP A CA 1
ATOM 955 C C . ASP A 1 117 ? -13.073 -13.929 4.202 1.00 69.94 117 ASP A C 1
ATOM 957 O O . ASP A 1 117 ? -13.283 -12.932 3.516 1.00 69.94 117 ASP A O 1
ATOM 961 N N . THR A 1 118 ? -13.694 -15.085 3.993 1.00 61.22 118 THR A N 1
ATOM 962 C CA . THR A 1 118 ? -14.639 -15.378 2.907 1.00 61.22 118 THR A CA 1
ATOM 963 C C . THR A 1 118 ? -16.103 -15.349 3.364 1.00 61.22 118 THR A C 1
ATOM 965 O O . THR A 1 118 ? -16.993 -15.722 2.604 1.00 61.22 118 THR A O 1
ATOM 968 N N . THR A 1 119 ? -16.384 -14.923 4.603 1.00 60.94 119 THR A N 1
ATOM 969 C CA . THR A 1 119 ? -17.659 -15.222 5.287 1.00 60.94 119 THR A CA 1
ATOM 970 C C . THR A 1 119 ? -18.757 -14.157 5.169 1.00 60.94 119 THR A C 1
ATOM 972 O O . THR A 1 119 ? -19.871 -14.375 5.644 1.00 60.94 119 THR A O 1
ATOM 975 N N . MET A 1 120 ? -18.497 -13.022 4.508 1.00 54.19 120 MET A N 1
ATOM 976 C CA . MET A 1 120 ? -19.491 -11.961 4.286 1.00 54.19 120 MET A CA 1
ATOM 977 C C . MET A 1 120 ? -19.478 -11.403 2.862 1.00 54.19 120 MET A C 1
ATOM 979 O O . MET A 1 120 ? -18.459 -11.420 2.174 1.00 54.19 120 MET A O 1
ATOM 983 N N . VAL A 1 121 ? -20.619 -10.830 2.456 1.00 62.59 121 VAL A N 1
ATOM 984 C CA . VAL A 1 121 ? -20.751 -10.012 1.241 1.00 62.59 121 VAL A CA 1
ATOM 985 C C . VAL A 1 121 ? -19.851 -8.782 1.380 1.00 62.59 121 VAL A C 1
ATOM 987 O O . VAL A 1 121 ? -20.169 -7.837 2.102 1.00 62.59 121 VAL A O 1
ATOM 990 N N . ARG A 1 122 ? -18.700 -8.818 0.711 1.00 75.25 122 ARG A N 1
ATOM 991 C CA . ARG A 1 122 ? -17.672 -7.771 0.745 1.00 75.25 122 ARG A CA 1
ATOM 992 C C . ARG A 1 122 ? -17.798 -6.848 -0.458 1.00 75.25 122 ARG A C 1
ATOM 994 O O . ARG A 1 122 ? -18.170 -7.282 -1.548 1.00 75.25 122 ARG A O 1
ATOM 1001 N N . LEU A 1 123 ? -17.422 -5.581 -0.282 1.00 84.19 123 LEU A N 1
ATOM 1002 C CA . LEU A 1 123 ? -17.127 -4.736 -1.437 1.00 84.19 123 LEU A CA 1
ATOM 1003 C C . LEU A 1 123 ? -15.913 -5.325 -2.178 1.00 84.19 123 LEU A C 1
ATOM 1005 O O . LEU A 1 123 ? -14.983 -5.786 -1.511 1.00 84.19 123 LEU A O 1
ATOM 1009 N N . PRO A 1 124 ? -15.875 -5.309 -3.523 1.00 87.50 124 PRO A N 1
ATOM 1010 C CA . PRO A 1 124 ? -14.689 -5.706 -4.280 1.00 87.50 124 PRO A CA 1
ATOM 1011 C C . PRO A 1 124 ? -13.465 -4.884 -3.862 1.00 87.50 124 PRO A C 1
ATOM 1013 O O . PRO A 1 124 ? -13.601 -3.684 -3.644 1.00 87.50 124 PRO A O 1
ATOM 1016 N N . LEU A 1 125 ? -12.269 -5.482 -3.818 1.00 86.25 125 LEU A N 1
ATOM 1017 C CA . LEU A 1 125 ? -11.046 -4.819 -3.328 1.00 86.25 125 LEU A CA 1
ATOM 1018 C C . LEU A 1 125 ? -10.775 -3.455 -3.996 1.00 86.25 125 LEU A C 1
ATOM 1020 O O . LEU A 1 125 ? -10.400 -2.501 -3.323 1.00 86.25 125 LEU A O 1
ATOM 1024 N N . LYS A 1 126 ? -11.071 -3.319 -5.297 1.00 86.88 126 LYS A N 1
ATOM 1025 C CA . LYS A 1 126 ? -10.980 -2.042 -6.031 1.00 86.88 126 LYS A CA 1
ATOM 1026 C C . LYS A 1 126 ? -11.818 -0.899 -5.429 1.00 86.88 126 LYS A C 1
ATOM 1028 O O . LYS A 1 126 ? -11.440 0.253 -5.560 1.00 86.88 126 LYS A O 1
ATOM 1033 N N . ALA A 1 127 ? -12.931 -1.196 -4.755 1.00 87.56 127 ALA A N 1
ATOM 1034 C CA . ALA A 1 127 ? -13.823 -0.193 -4.167 1.00 87.56 127 ALA A CA 1
ATOM 1035 C C . ALA A 1 127 ? -13.244 0.479 -2.907 1.00 87.56 127 ALA A C 1
ATOM 1037 O O . ALA A 1 127 ? -13.759 1.508 -2.478 1.00 87.56 127 ALA A O 1
ATOM 1038 N N . TYR A 1 128 ? -12.170 -0.073 -2.333 1.00 89.19 128 TYR A N 1
ATOM 1039 C CA . TYR A 1 128 ? -11.412 0.567 -1.254 1.00 89.19 128 TYR A CA 1
ATOM 1040 C C . TYR A 1 128 ? -10.521 1.706 -1.790 1.00 89.19 128 TYR A C 1
ATOM 1042 O O . TYR A 1 128 ? -10.156 2.598 -1.032 1.00 89.19 128 TYR A O 1
ATOM 1050 N N . PHE A 1 129 ? -10.244 1.721 -3.101 1.00 86.44 129 PHE A N 1
ATOM 1051 C CA . PHE A 1 129 ? -9.442 2.719 -3.818 1.00 86.44 129 PHE A CA 1
ATOM 1052 C C . PHE A 1 129 ? -10.347 3.606 -4.697 1.00 86.44 129 PHE A C 1
ATOM 1054 O O . PHE A 1 129 ? -10.187 3.702 -5.912 1.00 86.44 129 PHE A O 1
ATOM 1061 N N . SER A 1 130 ? -11.397 4.170 -4.094 1.00 75.06 130 SER A N 1
ATOM 1062 C CA . SER A 1 130 ? -12.472 4.873 -4.817 1.00 75.06 130 SER A CA 1
ATOM 1063 C C . SER A 1 130 ? -12.127 6.298 -5.273 1.00 75.06 130 SER A C 1
ATOM 1065 O O . SER A 1 130 ? -12.913 6.902 -6.003 1.00 75.06 130 SER A O 1
ATOM 1067 N N . HIS A 1 131 ? -10.968 6.833 -4.878 1.00 72.62 131 HIS A N 1
ATOM 1068 C CA . HIS A 1 131 ? -10.487 8.165 -5.268 1.00 72.62 131 HIS A CA 1
ATOM 1069 C C . HIS A 1 131 ? -9.340 8.099 -6.285 1.00 72.62 131 HIS A C 1
ATOM 1071 O O . HIS A 1 131 ? -8.670 9.095 -6.554 1.00 72.62 131 HIS A O 1
ATOM 1077 N N . GLU A 1 132 ? -9.106 6.910 -6.827 1.00 81.31 132 GLU A N 1
ATOM 1078 C CA . GLU A 1 132 ? -7.916 6.526 -7.563 1.00 81.31 132 GLU A CA 1
ATOM 1079 C C . GLU A 1 132 ? -8.283 5.992 -8.958 1.00 81.31 132 GLU A C 1
ATOM 1081 O O . GLU A 1 132 ? -9.397 5.506 -9.179 1.00 81.31 132 GLU A O 1
ATOM 1086 N N . ASP A 1 133 ? -7.354 6.074 -9.919 1.00 84.56 133 ASP A N 1
ATOM 1087 C CA . ASP A 1 133 ? -7.601 5.564 -11.272 1.00 84.56 133 ASP A CA 1
ATOM 1088 C C . ASP A 1 133 ? -7.902 4.056 -11.221 1.00 84.56 133 ASP A C 1
ATOM 1090 O O . ASP A 1 133 ? -7.079 3.235 -10.807 1.00 84.56 133 ASP A O 1
ATOM 1094 N N . THR A 1 134 ? -9.113 3.685 -11.643 1.00 86.75 134 THR A N 1
ATOM 1095 C CA . THR A 1 134 ? -9.608 2.306 -11.540 1.00 86.75 134 THR A CA 1
ATOM 1096 C C . THR A 1 134 ? -8.831 1.334 -12.434 1.00 86.75 134 THR A C 1
ATOM 1098 O O . THR A 1 134 ? -8.710 0.158 -12.084 1.00 86.75 134 THR A O 1
ATOM 1101 N N . HIS A 1 135 ? -8.287 1.788 -13.566 1.00 89.75 135 HIS A N 1
ATOM 1102 C CA . HIS A 1 135 ? -7.470 0.956 -14.447 1.00 89.75 135 HIS A CA 1
ATOM 1103 C C . HIS A 1 135 ? -6.086 0.711 -13.841 1.00 89.75 135 HIS A C 1
ATOM 1105 O O . HIS A 1 135 ? -5.640 -0.437 -13.817 1.00 89.75 135 HIS A O 1
ATOM 1111 N N . LEU A 1 136 ? -5.457 1.740 -13.268 1.00 91.19 136 LEU A N 1
ATOM 1112 C CA . LEU A 1 136 ? -4.181 1.626 -12.561 1.00 91.19 136 LEU A CA 1
ATOM 1113 C C . LEU A 1 136 ? -4.309 0.759 -11.298 1.00 91.19 136 LEU A C 1
ATOM 1115 O O . LEU A 1 136 ? -3.480 -0.123 -11.080 1.00 91.19 136 LEU A O 1
ATOM 1119 N N . VAL A 1 137 ? -5.379 0.926 -10.510 1.00 91.38 137 VAL A N 1
ATOM 1120 C CA . VAL A 1 137 ? -5.702 0.053 -9.363 1.00 91.38 137 VAL A CA 1
ATOM 1121 C C . VAL A 1 137 ? -5.806 -1.410 -9.805 1.00 91.38 137 VAL A C 1
ATOM 1123 O O . VAL A 1 137 ? -5.192 -2.282 -9.195 1.00 91.38 137 VAL A O 1
ATOM 1126 N N . LEU A 1 138 ? -6.550 -1.701 -10.878 1.00 91.56 138 LEU A N 1
ATOM 1127 C CA . LEU A 1 138 ? -6.695 -3.069 -11.389 1.00 91.56 138 LEU A CA 1
ATOM 1128 C C . LEU A 1 138 ? -5.385 -3.635 -11.956 1.00 91.56 138 LEU A C 1
ATOM 1130 O O . LEU A 1 138 ? -5.115 -4.822 -11.775 1.00 91.56 138 LEU A O 1
ATOM 1134 N N . ALA A 1 139 ? -4.565 -2.807 -12.607 1.00 92.56 139 ALA A N 1
ATOM 1135 C CA . ALA A 1 139 ? -3.261 -3.218 -13.114 1.00 92.56 139 ALA A CA 1
ATOM 1136 C C . ALA A 1 139 ? -2.293 -3.565 -11.971 1.00 92.56 139 ALA A C 1
ATOM 1138 O O . ALA A 1 139 ? -1.625 -4.596 -12.032 1.00 92.56 139 ALA A O 1
ATOM 1139 N N . LEU A 1 140 ? -2.257 -2.759 -10.907 1.00 92.19 140 LEU A N 1
ATOM 1140 C CA . LEU A 1 140 ? -1.383 -2.978 -9.753 1.00 92.19 140 LEU A CA 1
ATOM 1141 C C . LEU A 1 140 ? -1.852 -4.130 -8.845 1.00 92.19 140 LEU A C 1
ATOM 1143 O O . LEU A 1 140 ? -1.019 -4.838 -8.289 1.00 92.19 140 LEU A O 1
ATOM 1147 N N . LEU A 1 141 ? -3.165 -4.368 -8.727 1.00 90.19 141 LEU A N 1
ATOM 1148 C CA . LEU A 1 141 ? -3.725 -5.504 -7.974 1.00 90.19 141 LEU A CA 1
ATOM 1149 C C . LEU A 1 141 ? -3.574 -6.863 -8.685 1.00 90.19 141 LEU A C 1
ATOM 1151 O O . LEU A 1 141 ? -3.855 -7.902 -8.082 1.00 90.19 141 LEU A O 1
ATOM 1155 N N . ARG A 1 142 ? -3.155 -6.894 -9.957 1.00 90.88 142 ARG A N 1
ATOM 1156 C CA . ARG A 1 142 ? -2.902 -8.149 -10.676 1.00 90.88 142 ARG A CA 1
ATOM 1157 C C . ARG A 1 142 ? -1.747 -8.900 -10.008 1.00 90.88 142 ARG A C 1
ATOM 1159 O O . ARG A 1 142 ? -0.645 -8.368 -9.924 1.00 90.88 142 ARG A O 1
ATOM 1166 N N . LYS A 1 143 ? -1.972 -10.150 -9.595 1.00 87.62 143 LYS A N 1
ATOM 1167 C CA . LYS A 1 143 ? -0.899 -11.030 -9.103 1.00 87.62 143 LYS A CA 1
ATOM 1168 C C . LYS A 1 143 ? 0.023 -11.444 -10.251 1.00 87.62 143 LYS A C 1
ATOM 1170 O O . LYS A 1 143 ? -0.455 -11.773 -11.339 1.00 87.62 143 LYS A O 1
ATOM 1175 N N . ALA A 1 144 ? 1.328 -11.426 -9.992 1.00 86.06 144 ALA A N 1
ATOM 1176 C CA . ALA A 1 144 ? 2.355 -11.862 -10.936 1.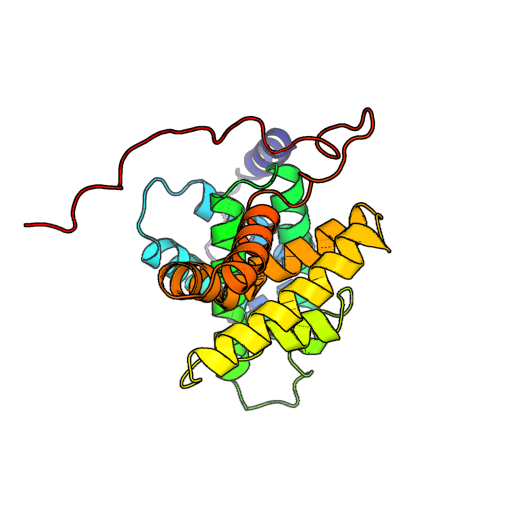00 86.06 144 ALA A CA 1
ATOM 1177 C C . ALA A 1 144 ? 2.743 -13.344 -10.779 1.00 86.06 144 ALA A C 1
ATOM 1179 O O . ALA A 1 144 ? 3.456 -13.885 -11.622 1.00 86.06 144 ALA A O 1
ATOM 1180 N N . ASP A 1 145 ? 2.269 -13.999 -9.714 1.00 84.25 145 ASP A N 1
ATOM 1181 C CA . ASP A 1 145 ? 2.600 -15.383 -9.371 1.00 84.25 145 ASP A CA 1
ATOM 1182 C C . ASP A 1 145 ? 2.333 -16.337 -10.548 1.00 84.25 145 ASP A C 1
ATOM 1184 O O . ASP A 1 145 ? 1.202 -16.478 -11.017 1.00 84.25 145 ASP A O 1
ATOM 1188 N N . GLY A 1 146 ? 3.386 -17.002 -11.033 1.00 83.31 146 GLY A N 1
ATOM 1189 C CA . GLY A 1 146 ? 3.302 -17.966 -12.135 1.00 83.31 146 GLY A CA 1
ATOM 1190 C C . GLY A 1 146 ? 3.186 -17.367 -13.545 1.00 83.31 146 GLY A C 1
ATOM 1191 O O . GLY A 1 146 ? 2.986 -18.124 -14.495 1.00 83.31 146 GLY A O 1
ATOM 1192 N N . LEU A 1 147 ? 3.317 -16.047 -13.721 1.00 89.12 147 LEU A N 1
ATOM 1193 C CA . LEU A 1 147 ? 3.385 -15.436 -15.051 1.00 89.12 147 LEU A CA 1
ATOM 1194 C C . LEU A 1 147 ? 4.771 -15.618 -15.693 1.00 89.12 147 LEU A C 1
ATOM 1196 O O . LEU A 1 147 ? 5.804 -15.568 -15.028 1.00 89.12 147 LEU A O 1
ATOM 1200 N N . ALA A 1 148 ? 4.796 -15.788 -17.016 1.00 89.62 148 ALA A N 1
ATOM 1201 C CA . ALA A 1 148 ? 6.033 -15.798 -17.792 1.00 89.62 148 ALA A CA 1
ATOM 1202 C C . ALA A 1 148 ? 6.621 -14.378 -17.931 1.00 89.62 148 ALA A C 1
ATOM 1204 O O . ALA A 1 148 ? 5.874 -13.402 -18.017 1.00 89.62 148 ALA A O 1
ATOM 1205 N N . SER A 1 149 ? 7.953 -14.271 -18.016 1.00 87.75 149 SER A N 1
ATOM 1206 C CA . SER A 1 149 ? 8.695 -12.995 -18.099 1.00 87.75 149 SER A CA 1
ATOM 1207 C C . SER A 1 149 ? 8.145 -12.037 -19.167 1.00 87.75 149 SER A C 1
ATOM 1209 O O . SER A 1 149 ? 7.874 -10.876 -18.867 1.00 87.75 149 SER A O 1
ATOM 1211 N N . ASN A 1 150 ? 7.853 -12.524 -20.377 1.00 88.62 150 ASN A N 1
ATOM 1212 C CA . ASN A 1 150 ? 7.277 -11.707 -21.449 1.00 88.62 150 ASN A CA 1
ATOM 1213 C C . ASN A 1 150 ? 5.894 -11.120 -21.095 1.00 88.62 150 ASN A C 1
ATOM 1215 O O . ASN A 1 150 ? 5.590 -9.994 -21.481 1.00 88.62 150 ASN A O 1
ATOM 1219 N N . ILE A 1 151 ? 5.067 -11.850 -20.337 1.00 90.69 151 ILE A N 1
ATOM 1220 C CA . ILE A 1 151 ? 3.764 -11.368 -19.850 1.00 90.69 151 ILE A CA 1
ATOM 1221 C C . ILE A 1 151 ? 3.969 -10.317 -18.752 1.00 90.69 151 ILE A C 1
ATOM 1223 O O . ILE A 1 151 ? 3.258 -9.311 -18.732 1.00 90.69 151 ILE A O 1
ATOM 1227 N N . CYS A 1 152 ? 4.952 -10.514 -17.867 1.00 91.44 152 CYS A N 1
ATOM 1228 C CA . CYS A 1 152 ? 5.327 -9.522 -16.858 1.00 91.44 152 CYS A CA 1
ATOM 1229 C C . CYS A 1 152 ? 5.805 -8.218 -17.508 1.00 91.44 152 CYS A C 1
ATOM 1231 O O . CYS A 1 152 ? 5.308 -7.156 -17.148 1.00 91.44 152 CYS A O 1
ATOM 1233 N N . VAL A 1 153 ? 6.688 -8.288 -18.509 1.00 90.88 153 VAL A N 1
ATOM 1234 C CA . VAL A 1 153 ? 7.173 -7.118 -19.261 1.00 90.88 153 VAL A CA 1
ATOM 1235 C C . VAL A 1 153 ? 6.024 -6.373 -19.950 1.00 90.88 153 VAL A C 1
ATOM 1237 O O . VAL A 1 153 ? 5.889 -5.167 -19.761 1.00 90.88 153 VAL A O 1
ATOM 1240 N N . GLN A 1 154 ? 5.138 -7.069 -20.671 1.00 92.19 154 GLN A N 1
ATOM 1241 C CA . GLN A 1 154 ? 3.973 -6.442 -21.319 1.00 92.19 154 GLN A CA 1
ATOM 1242 C C . GLN A 1 154 ? 3.028 -5.764 -20.311 1.00 92.19 154 GLN A C 1
ATOM 1244 O O . GLN A 1 154 ? 2.467 -4.694 -20.575 1.00 92.19 154 GLN A O 1
ATOM 1249 N N . HIS A 1 155 ? 2.849 -6.367 -19.132 1.00 94.69 155 HIS A N 1
ATOM 1250 C CA . HIS A 1 155 ? 2.046 -5.786 -18.057 1.00 94.69 155 HIS A CA 1
ATOM 1251 C C . HIS A 1 155 ? 2.724 -4.556 -17.433 1.00 94.69 155 HIS A C 1
ATOM 1253 O O . HIS A 1 155 ? 2.064 -3.545 -17.199 1.00 94.69 155 HIS A O 1
ATOM 1259 N N . LEU A 1 156 ? 4.046 -4.590 -17.251 1.00 94.19 156 LEU A N 1
ATOM 1260 C CA . LEU A 1 156 ? 4.838 -3.450 -16.786 1.00 94.19 156 LEU A CA 1
ATOM 1261 C C . LEU A 1 156 ? 4.810 -2.282 -17.775 1.00 94.19 156 LEU A C 1
ATOM 1263 O O . LEU A 1 156 ? 4.556 -1.157 -17.358 1.00 94.19 156 LEU A O 1
ATOM 1267 N N . GLN A 1 157 ? 4.959 -2.536 -19.077 1.00 92.94 157 GLN A N 1
ATOM 1268 C CA . GLN A 1 157 ? 4.791 -1.517 -20.124 1.00 92.94 157 GLN A CA 1
ATOM 1269 C C . GLN A 1 157 ? 3.380 -0.904 -20.105 1.00 92.94 157 GLN A C 1
ATOM 1271 O O . GLN A 1 157 ? 3.213 0.299 -20.304 1.00 92.94 157 GLN A O 1
ATOM 1276 N N . THR A 1 158 ? 2.355 -1.706 -19.795 1.00 94.19 158 THR A N 1
ATOM 1277 C CA . THR A 1 158 ? 0.978 -1.214 -19.622 1.00 94.19 158 THR A CA 1
ATOM 1278 C C . THR A 1 158 ? 0.861 -0.273 -18.415 1.00 94.19 158 THR A C 1
ATOM 1280 O O . THR A 1 158 ? 0.284 0.806 -18.548 1.00 94.19 158 THR A O 1
ATOM 1283 N N . ILE A 1 159 ? 1.455 -0.629 -17.268 1.00 94.31 159 ILE A N 1
ATOM 1284 C CA . ILE A 1 159 ? 1.523 0.238 -16.075 1.00 94.31 159 ILE A CA 1
ATOM 1285 C C . ILE A 1 159 ? 2.297 1.529 -16.383 1.00 94.31 159 ILE A C 1
ATOM 1287 O O . ILE A 1 159 ? 1.819 2.619 -16.078 1.00 94.31 159 ILE A O 1
ATOM 1291 N N . VAL A 1 160 ? 3.460 1.430 -17.034 1.00 92.69 160 VAL A N 1
ATOM 1292 C CA . VAL A 1 160 ? 4.277 2.586 -17.438 1.00 92.69 160 VAL A CA 1
ATOM 1293 C C . VAL A 1 160 ? 3.485 3.531 -18.332 1.00 92.69 160 VAL A C 1
ATOM 1295 O O . VAL A 1 160 ? 3.481 4.733 -18.084 1.00 92.69 160 VAL A O 1
ATOM 1298 N N . LYS A 1 161 ? 2.747 3.009 -19.317 1.00 92.00 161 LYS A N 1
ATOM 1299 C CA . LYS A 1 161 ? 1.886 3.823 -20.180 1.00 92.00 161 LYS A CA 1
ATOM 1300 C C . LYS A 1 161 ? 0.816 4.582 -19.384 1.00 92.00 161 LYS A C 1
ATOM 1302 O O . LYS A 1 161 ? 0.659 5.777 -19.612 1.00 92.00 161 LYS A O 1
ATOM 1307 N N . MET A 1 162 ? 0.134 3.923 -18.440 1.00 92.00 162 MET A N 1
ATOM 1308 C CA . MET A 1 162 ? -0.873 4.551 -17.563 1.00 92.00 162 MET A CA 1
ATOM 1309 C C . MET A 1 162 ? -0.275 5.641 -16.657 1.00 92.00 162 MET A C 1
ATOM 1311 O O . MET A 1 162 ? -0.899 6.671 -16.421 1.00 92.00 162 MET A O 1
ATOM 1315 N N . LEU A 1 163 ? 0.945 5.441 -16.155 1.00 89.75 163 LEU A N 1
ATOM 1316 C CA . LEU A 1 163 ? 1.633 6.438 -15.330 1.00 89.75 163 LEU A CA 1
ATOM 1317 C C . LEU A 1 163 ? 2.148 7.621 -16.169 1.00 89.75 163 LEU A C 1
ATOM 1319 O O . LEU A 1 163 ? 2.034 8.771 -15.746 1.00 89.75 163 LEU A O 1
ATOM 1323 N N . ARG A 1 164 ? 2.663 7.360 -17.379 1.00 87.06 164 ARG A N 1
ATOM 1324 C CA . ARG A 1 164 ? 3.122 8.394 -18.322 1.00 87.06 164 ARG A CA 1
ATOM 1325 C C . ARG A 1 164 ? 1.978 9.289 -18.812 1.00 87.06 164 ARG A C 1
ATOM 1327 O O . ARG A 1 164 ? 2.221 10.478 -18.999 1.00 87.06 164 ARG A O 1
ATOM 1334 N N . THR A 1 165 ? 0.751 8.786 -19.000 1.00 84.38 165 THR A N 1
ATOM 1335 C CA . THR A 1 165 ? -0.403 9.642 -19.358 1.00 84.38 165 THR A CA 1
ATOM 1336 C C . THR A 1 165 ? -0.722 10.641 -18.245 1.00 84.38 165 THR A C 1
ATOM 1338 O O . THR A 1 165 ? -0.881 11.827 -18.519 1.00 84.38 165 THR A O 1
ATOM 1341 N N . VAL A 1 166 ? -0.680 10.217 -16.977 1.00 76.38 166 VAL A N 1
ATOM 1342 C CA . VAL A 1 166 ? -0.864 11.128 -15.832 1.00 76.38 166 VAL A CA 1
ATOM 1343 C C . VAL A 1 166 ? 0.291 12.138 -15.716 1.00 76.38 166 VAL A C 1
ATOM 1345 O O . VAL A 1 166 ? 0.049 13.322 -15.491 1.00 76.38 166 VAL A O 1
ATOM 1348 N N . ASP A 1 167 ? 1.542 11.714 -15.935 1.00 70.69 167 ASP A N 1
ATOM 1349 C CA . ASP A 1 167 ? 2.711 12.613 -15.924 1.00 70.69 167 ASP A CA 1
ATOM 1350 C C . ASP A 1 167 ? 2.754 13.599 -17.108 1.00 70.69 167 ASP A C 1
ATOM 1352 O O . ASP A 1 167 ? 3.472 14.595 -17.041 1.00 70.69 167 ASP A O 1
ATOM 1356 N N . SER A 1 168 ? 2.011 13.379 -18.197 1.00 70.19 168 SER A N 1
ATOM 1357 C CA . SER A 1 168 ? 2.064 14.232 -19.399 1.00 70.19 168 SER A CA 1
ATOM 1358 C C . SER A 1 168 ? 0.803 15.065 -19.629 1.00 70.19 168 SER A C 1
ATOM 1360 O O . SER A 1 168 ? 0.917 16.275 -19.833 1.00 70.19 168 SER A O 1
ATOM 1362 N N . GLU A 1 169 ? -0.377 14.453 -19.562 1.00 56.44 169 GLU A N 1
ATOM 1363 C CA . GLU A 1 169 ? -1.658 15.071 -19.923 1.00 56.44 169 GLU A CA 1
ATOM 1364 C C . GLU A 1 169 ? -2.365 15.680 -18.699 1.00 56.44 169 GLU A C 1
ATOM 1366 O O . GLU A 1 169 ? -2.933 16.770 -18.781 1.00 56.44 169 GLU A O 1
ATOM 1371 N N . GLU A 1 170 ? -2.247 15.042 -17.529 1.00 56.53 170 GLU A N 1
ATOM 1372 C CA . GLU A 1 170 ? -2.927 15.438 -16.287 1.00 56.53 170 GLU A CA 1
ATOM 1373 C C . GLU A 1 170 ? -1.970 15.980 -15.209 1.00 56.53 170 GLU A C 1
ATOM 1375 O O . GLU A 1 170 ? -2.019 15.572 -14.048 1.00 56.53 170 GLU A O 1
ATOM 1380 N N . ARG A 1 171 ? -1.123 16.963 -15.556 1.00 63.28 171 ARG A N 1
ATOM 1381 C CA . ARG A 1 171 ? -0.098 17.584 -14.670 1.00 63.28 171 ARG A CA 1
ATOM 1382 C C . ARG A 1 171 ? -0.621 18.397 -13.464 1.00 63.28 171 ARG A C 1
ATOM 1384 O O . ARG A 1 171 ? 0.020 19.330 -12.976 1.00 63.28 171 ARG A O 1
ATOM 1391 N N . SER A 1 172 ? -1.781 18.026 -12.943 1.00 73.12 172 SER A N 1
ATOM 1392 C CA . SER A 1 172 ? -2.186 18.259 -11.564 1.00 73.12 172 SER A CA 1
ATOM 1393 C C . SER A 1 172 ? -1.221 17.537 -10.612 1.00 73.12 172 SER A C 1
ATOM 1395 O O . SER A 1 172 ? -1.022 16.327 -10.710 1.00 73.12 172 SER A O 1
ATOM 1397 N N . PHE A 1 173 ? -0.647 18.268 -9.648 1.00 73.25 173 PHE A N 1
ATOM 1398 C CA . PHE A 1 173 ? 0.168 17.670 -8.577 1.00 73.25 173 PHE A CA 1
ATOM 1399 C C . PHE A 1 173 ? -0.599 16.574 -7.823 1.00 73.25 173 PHE A C 1
ATOM 1401 O O . PHE A 1 173 ? -0.009 15.573 -7.431 1.00 73.25 173 PHE A O 1
ATOM 1408 N N . GLU A 1 174 ? -1.911 16.756 -7.650 1.00 78.38 174 GLU A N 1
ATOM 1409 C CA . GLU A 1 174 ? -2.781 15.784 -6.992 1.00 78.38 174 GLU A CA 1
ATOM 1410 C C . GLU A 1 174 ? -2.852 14.474 -7.796 1.00 78.38 174 GLU A C 1
ATOM 1412 O O . GLU A 1 174 ? -2.664 13.411 -7.218 1.00 78.38 174 GLU A O 1
ATOM 1417 N N . ASN A 1 175 ? -3.016 14.527 -9.123 1.00 80.62 175 ASN A N 1
ATOM 1418 C CA . ASN A 1 175 ? -3.166 13.331 -9.965 1.00 80.62 175 ASN A CA 1
ATOM 1419 C C . ASN A 1 175 ? -1.858 12.518 -10.024 1.00 80.62 175 ASN A C 1
ATOM 1421 O O . ASN A 1 175 ? -1.868 11.297 -9.829 1.00 80.62 175 ASN A O 1
ATOM 1425 N N . VAL A 1 176 ? -0.719 13.202 -10.204 1.00 83.50 176 VAL A N 1
ATOM 1426 C CA . VAL A 1 176 ? 0.620 12.583 -10.161 1.00 83.50 176 VAL A CA 1
ATOM 1427 C C . VAL A 1 176 ? 0.882 11.964 -8.786 1.00 83.50 176 VAL A C 1
ATOM 1429 O O . VAL A 1 176 ? 1.314 10.813 -8.697 1.00 83.50 176 VAL A O 1
ATOM 1432 N N . PHE A 1 177 ? 0.564 12.685 -7.704 1.00 84.38 177 PHE A N 1
ATOM 1433 C CA . PHE A 1 177 ? 0.722 12.175 -6.345 1.00 84.38 177 PHE A CA 1
ATOM 1434 C C . PHE A 1 177 ? -0.175 10.962 -6.065 1.00 84.38 177 PHE A C 1
ATOM 1436 O O . PHE A 1 177 ? 0.305 10.008 -5.463 1.00 84.38 177 PHE A O 1
ATOM 1443 N N . GLN A 1 178 ? -1.439 10.948 -6.500 1.00 86.19 178 GLN A N 1
ATOM 1444 C CA . GLN A 1 178 ? -2.338 9.804 -6.292 1.00 86.19 178 GLN A CA 1
ATOM 1445 C C . GLN A 1 178 ? -1.852 8.559 -7.046 1.00 86.19 178 GLN A C 1
ATOM 1447 O O . GLN A 1 178 ? -1.803 7.470 -6.471 1.00 86.19 178 GLN A O 1
ATOM 1452 N N . SER A 1 179 ? -1.400 8.724 -8.291 1.00 88.81 179 SER A N 1
ATOM 1453 C CA . SER A 1 179 ? -0.835 7.632 -9.097 1.00 88.81 179 SER A CA 1
ATOM 1454 C C . SER A 1 179 ? 0.457 7.071 -8.495 1.00 88.81 179 SER A C 1
ATOM 1456 O O . SER A 1 179 ? 0.635 5.856 -8.415 1.00 88.81 179 SER A O 1
ATOM 1458 N N . TRP A 1 180 ? 1.328 7.938 -7.974 1.00 89.62 180 TRP A N 1
ATOM 1459 C CA . TRP A 1 180 ? 2.508 7.517 -7.217 1.00 89.62 180 TRP A CA 1
ATOM 1460 C C . TRP A 1 180 ? 2.142 6.862 -5.872 1.00 89.62 180 TRP A C 1
ATOM 1462 O O . TRP A 1 180 ? 2.695 5.822 -5.520 1.00 89.62 180 TRP A O 1
ATOM 1472 N N . PHE A 1 181 ? 1.162 7.399 -5.139 1.00 89.12 181 PHE A N 1
ATOM 1473 C CA . PHE A 1 181 ? 0.691 6.862 -3.857 1.00 89.12 181 PHE A CA 1
ATOM 1474 C C . PHE A 1 181 ? 0.032 5.477 -4.004 1.00 89.12 181 PHE A C 1
ATOM 1476 O O . PHE A 1 181 ? 0.106 4.652 -3.091 1.00 89.12 181 PHE A O 1
ATOM 1483 N N . LEU A 1 182 ? -0.589 5.185 -5.151 1.00 90.94 182 LEU A N 1
ATOM 1484 C CA . LEU A 1 182 ? -0.995 3.831 -5.549 1.00 90.94 182 LEU A CA 1
ATOM 1485 C C . LEU A 1 182 ? 0.211 2.933 -5.815 1.00 90.94 182 LEU A C 1
ATOM 1487 O O . LEU A 1 182 ? 0.303 1.858 -5.223 1.00 90.94 182 LEU A O 1
ATOM 1491 N N . LEU A 1 183 ? 1.135 3.385 -6.672 1.00 91.50 183 LEU A N 1
ATOM 1492 C CA . LEU A 1 183 ? 2.312 2.615 -7.072 1.00 91.50 183 LEU A CA 1
ATOM 1493 C C . LEU A 1 183 ? 3.153 2.198 -5.862 1.00 91.50 183 LEU A C 1
ATOM 1495 O O . LEU A 1 183 ? 3.568 1.047 -5.789 1.00 91.50 183 LEU A O 1
ATOM 1499 N N . ILE A 1 184 ? 3.361 3.083 -4.880 1.00 89.50 184 ILE A N 1
ATOM 1500 C CA . ILE A 1 184 ? 4.089 2.706 -3.664 1.00 89.50 184 ILE A CA 1
ATOM 1501 C C . ILE A 1 184 ? 3.301 1.718 -2.799 1.00 89.50 184 ILE A C 1
ATOM 1503 O O . ILE A 1 184 ? 3.897 0.765 -2.312 1.00 89.50 184 ILE A O 1
ATOM 1507 N N . ARG A 1 185 ? 1.980 1.886 -2.622 1.00 88.00 185 ARG A N 1
ATOM 1508 C CA . ARG A 1 185 ? 1.144 0.991 -1.791 1.00 88.00 185 ARG A CA 1
ATOM 1509 C C . ARG A 1 185 ? 1.047 -0.423 -2.362 1.00 88.00 185 ARG A C 1
ATOM 1511 O O . ARG A 1 185 ? 1.033 -1.384 -1.598 1.00 88.00 185 ARG A O 1
ATOM 1518 N N . LEU A 1 186 ? 0.981 -0.538 -3.687 1.00 85.06 186 LEU A N 1
ATOM 1519 C CA . LEU A 1 186 ? 0.803 -1.785 -4.437 1.00 85.06 186 LEU A CA 1
ATOM 1520 C C . LEU A 1 186 ? 2.084 -2.168 -5.208 1.00 85.06 186 LEU A C 1
ATOM 1522 O O . LEU A 1 186 ? 2.029 -2.734 -6.298 1.00 85.06 186 LEU A O 1
ATOM 1526 N N . GLY A 1 187 ? 3.247 -1.842 -4.638 1.00 76.38 187 GLY A N 1
ATOM 1527 C CA . GLY A 1 187 ? 4.545 -1.831 -5.320 1.00 76.38 187 GLY A CA 1
ATOM 1528 C C . GLY A 1 187 ? 5.152 -3.176 -5.726 1.00 76.38 187 GLY A C 1
ATOM 1529 O O . GLY A 1 187 ? 6.283 -3.174 -6.193 1.00 76.38 187 GLY A O 1
ATOM 1530 N N . GLY A 1 188 ? 4.444 -4.306 -5.618 1.00 84.38 188 GLY A N 1
ATOM 1531 C CA . GLY A 1 188 ? 4.994 -5.625 -5.982 1.00 84.38 188 GLY A CA 1
ATOM 1532 C C . GLY A 1 188 ? 5.446 -5.732 -7.448 1.00 84.38 188 GLY A C 1
ATOM 1533 O O . GLY A 1 188 ? 6.355 -6.489 -7.769 1.00 84.38 188 GLY A O 1
ATOM 1534 N N . TRP A 1 189 ? 4.872 -4.919 -8.340 1.00 91.06 189 TRP A N 1
ATOM 1535 C CA . TRP A 1 189 ? 5.330 -4.799 -9.729 1.00 91.06 189 TRP A CA 1
ATOM 1536 C C . TRP A 1 189 ? 6.650 -4.025 -9.885 1.00 91.06 189 TRP A C 1
ATOM 1538 O O . TRP A 1 189 ? 7.348 -4.217 -10.875 1.00 91.06 189 TRP A O 1
ATOM 1548 N N . VAL A 1 190 ? 7.029 -3.177 -8.926 1.00 90.12 190 VAL A N 1
ATOM 1549 C CA . VAL A 1 190 ? 8.277 -2.394 -8.971 1.00 90.12 190 VAL A CA 1
ATOM 1550 C C . VAL A 1 190 ? 9.492 -3.291 -8.730 1.00 90.12 190 VAL A C 1
ATOM 1552 O O . VAL A 1 190 ? 10.496 -3.152 -9.427 1.00 90.12 190 VAL A O 1
ATOM 1555 N N . ASP A 1 191 ? 9.381 -4.257 -7.815 1.00 87.75 191 ASP A N 1
ATOM 1556 C CA . ASP A 1 191 ? 10.428 -5.258 -7.583 1.00 87.75 191 ASP A CA 1
ATOM 1557 C C . ASP A 1 191 ? 10.646 -6.114 -8.846 1.00 87.75 191 ASP A C 1
ATOM 1559 O O . ASP A 1 191 ? 11.772 -6.260 -9.323 1.00 87.75 191 ASP A O 1
ATOM 1563 N N . ILE A 1 192 ? 9.555 -6.564 -9.480 1.00 89.94 192 ILE A N 1
ATOM 1564 C CA . ILE A 1 192 ? 9.598 -7.306 -10.753 1.00 89.94 192 ILE A CA 1
ATOM 1565 C C . ILE A 1 192 ? 10.214 -6.450 -11.870 1.00 89.94 192 ILE A C 1
ATOM 1567 O O . ILE A 1 192 ? 10.986 -6.962 -12.676 1.00 89.94 192 ILE A O 1
ATOM 1571 N N . ALA A 1 193 ? 9.928 -5.145 -11.927 1.00 90.69 193 ALA A N 1
ATOM 1572 C CA . ALA A 1 193 ? 10.549 -4.243 -12.898 1.00 90.69 193 ALA A CA 1
ATOM 1573 C C . ALA A 1 193 ? 12.074 -4.156 -12.728 1.00 90.69 193 ALA A C 1
ATOM 1575 O O . ALA A 1 193 ? 12.799 -4.168 -13.724 1.00 90.69 193 ALA A O 1
ATOM 1576 N N . ALA A 1 194 ? 12.565 -4.122 -11.485 1.00 89.06 194 ALA A N 1
ATOM 1577 C CA . ALA A 1 194 ? 13.996 -4.153 -11.197 1.00 89.06 194 ALA A CA 1
ATOM 1578 C C . ALA A 1 194 ? 14.646 -5.491 -11.600 1.00 89.06 194 ALA A C 1
ATOM 1580 O O . ALA A 1 194 ? 15.758 -5.489 -12.125 1.00 89.06 194 ALA A O 1
ATOM 1581 N N . GLU A 1 195 ? 13.953 -6.621 -11.418 1.00 88.94 195 GLU A N 1
ATOM 1582 C CA . GLU A 1 195 ? 14.419 -7.937 -11.879 1.00 88.94 195 GLU A CA 1
ATOM 1583 C C . GLU A 1 195 ? 14.454 -8.044 -13.412 1.00 88.94 195 GLU A C 1
ATOM 1585 O O . GLU A 1 195 ? 15.465 -8.458 -13.984 1.00 88.94 195 GLU A O 1
ATOM 1590 N N . GLN A 1 196 ? 13.376 -7.644 -14.101 1.00 87.44 196 GLN A N 1
ATOM 1591 C CA . GLN A 1 196 ? 13.304 -7.717 -15.566 1.00 87.44 196 GLN A CA 1
ATOM 1592 C C . GLN A 1 196 ? 14.342 -6.804 -16.236 1.00 87.44 196 GLN A C 1
ATOM 1594 O O . GLN A 1 196 ? 14.912 -7.189 -17.257 1.00 87.44 196 GLN A O 1
ATOM 1599 N N . LEU A 1 197 ? 14.662 -5.643 -15.650 1.00 88.00 197 LEU A N 1
ATOM 1600 C CA . LEU A 1 197 ? 15.673 -4.714 -16.170 1.00 88.00 197 LEU A CA 1
ATOM 1601 C C . LEU A 1 197 ? 17.066 -5.356 -16.336 1.00 88.00 197 LEU A C 1
ATOM 1603 O O . LEU A 1 197 ? 17.820 -4.963 -17.219 1.00 88.00 197 LEU A O 1
ATOM 1607 N N . LEU A 1 198 ? 17.409 -6.372 -15.536 1.00 83.81 198 LEU A N 1
ATOM 1608 C CA . LEU A 1 198 ? 18.693 -7.083 -15.643 1.00 83.81 198 LEU A CA 1
ATOM 1609 C C . LEU A 1 198 ? 18.778 -8.040 -16.846 1.00 83.81 198 LEU A C 1
ATOM 1611 O O . LEU A 1 198 ? 19.849 -8.581 -17.117 1.00 83.81 198 LEU A O 1
ATOM 1615 N N . THR A 1 199 ? 17.656 -8.296 -17.526 1.00 81.56 199 THR A N 1
ATOM 1616 C CA . THR A 1 199 ? 17.516 -9.348 -18.552 1.00 81.56 199 THR A CA 1
ATOM 1617 C C . THR A 1 199 ? 16.799 -8.891 -19.828 1.00 81.56 199 THR A C 1
ATOM 1619 O O . THR A 1 199 ? 16.663 -9.685 -20.756 1.00 81.56 199 THR A O 1
ATOM 1622 N N . SER A 1 200 ? 16.347 -7.635 -19.887 1.00 78.69 200 SER A N 1
ATOM 1623 C CA . SER A 1 200 ? 15.531 -7.092 -20.981 1.00 78.69 200 SER A CA 1
ATOM 1624 C C . SER A 1 200 ? 16.349 -6.391 -22.070 1.00 78.69 200 SER A C 1
ATOM 1626 O O . SER A 1 200 ? 17.456 -5.912 -21.829 1.00 78.69 200 SER A O 1
ATOM 1628 N N . ASP A 1 201 ? 15.757 -6.261 -23.259 1.00 79.31 201 ASP A N 1
ATOM 1629 C CA . ASP A 1 201 ? 16.305 -5.465 -24.364 1.00 79.31 201 ASP A CA 1
ATOM 1630 C C . ASP A 1 201 ? 16.354 -3.951 -24.039 1.00 79.31 201 ASP A C 1
ATOM 1632 O O . ASP A 1 201 ? 15.661 -3.489 -23.121 1.00 79.31 201 ASP A O 1
ATOM 1636 N N . PRO A 1 202 ? 17.132 -3.136 -24.786 1.00 73.50 202 PRO A N 1
ATOM 1637 C CA . PRO A 1 202 ? 17.340 -1.719 -24.467 1.00 73.50 202 PRO A CA 1
ATOM 1638 C C . PRO A 1 202 ? 16.063 -0.864 -24.421 1.00 73.50 202 PRO A C 1
ATOM 1640 O O . PRO A 1 202 ? 15.898 -0.077 -23.496 1.00 73.50 202 PRO A O 1
ATOM 1643 N N . GLU A 1 203 ? 15.127 -1.040 -25.360 1.00 71.69 203 GLU A N 1
ATOM 1644 C CA . GLU A 1 203 ? 13.881 -0.248 -25.391 1.00 71.69 203 GLU A CA 1
ATOM 1645 C C . GLU A 1 203 ? 12.956 -0.569 -24.205 1.00 71.69 203 GLU A C 1
ATOM 1647 O O . GLU A 1 203 ? 12.347 0.322 -23.615 1.00 71.69 203 GLU A O 1
ATOM 1652 N N . ILE A 1 204 ? 12.887 -1.845 -23.810 1.00 77.38 204 ILE A N 1
ATOM 1653 C CA . ILE A 1 204 ? 12.169 -2.274 -22.602 1.00 77.38 204 ILE A CA 1
ATOM 1654 C C . ILE A 1 204 ? 12.860 -1.696 -21.361 1.00 77.38 204 ILE A C 1
ATOM 1656 O O . ILE A 1 204 ? 12.195 -1.236 -20.432 1.00 77.38 204 ILE A O 1
ATOM 1660 N N . SER A 1 205 ? 14.195 -1.681 -21.359 1.00 81.81 205 SER A N 1
ATOM 1661 C CA . SER A 1 205 ? 14.993 -1.137 -20.262 1.00 81.81 205 SER A CA 1
ATOM 1662 C C . SER A 1 205 ? 14.706 0.344 -20.013 1.00 81.81 205 SER A C 1
ATOM 1664 O O . SER A 1 205 ? 14.610 0.730 -18.853 1.00 81.81 205 SER A O 1
ATOM 1666 N N . ASP A 1 206 ? 14.481 1.160 -21.048 1.00 86.75 206 ASP A N 1
ATOM 1667 C CA . ASP A 1 206 ? 14.127 2.580 -20.890 1.00 86.75 206 ASP A CA 1
ATOM 1668 C C . ASP A 1 206 ? 12.771 2.791 -20.186 1.00 86.75 206 ASP A C 1
ATOM 1670 O O . ASP A 1 206 ? 12.648 3.671 -19.329 1.00 86.75 206 ASP A O 1
ATOM 1674 N N . ASP A 1 207 ? 11.756 1.973 -20.486 1.00 88.94 207 ASP A N 1
ATOM 1675 C CA . ASP A 1 207 ? 10.454 2.033 -19.801 1.00 88.94 207 ASP A CA 1
ATOM 1676 C C . ASP A 1 207 ? 10.545 1.563 -18.340 1.00 88.94 207 ASP A C 1
ATOM 1678 O O . ASP A 1 207 ? 9.960 2.186 -17.448 1.00 88.94 207 ASP A O 1
ATOM 1682 N N . LEU A 1 208 ? 11.314 0.504 -18.067 1.00 90.38 208 LEU A N 1
ATOM 1683 C CA . LEU A 1 208 ? 11.537 0.010 -16.704 1.00 90.38 208 LEU A CA 1
ATOM 1684 C C . LEU A 1 208 ? 12.398 0.982 -15.876 1.00 90.38 208 LEU A C 1
ATOM 1686 O O . LEU A 1 208 ? 12.098 1.235 -14.708 1.00 90.38 208 LEU A O 1
ATOM 1690 N N . LEU A 1 209 ? 13.418 1.600 -16.482 1.00 88.50 209 LEU A N 1
ATOM 1691 C CA . LEU A 1 209 ? 14.202 2.679 -15.875 1.00 88.50 209 LEU A CA 1
ATOM 1692 C C . LEU A 1 209 ? 13.332 3.901 -15.579 1.00 88.50 209 LEU A C 1
ATOM 1694 O O . LEU A 1 209 ? 13.463 4.483 -14.502 1.00 88.50 209 LEU A O 1
ATOM 1698 N N . TRP A 1 210 ? 12.420 4.271 -16.486 1.00 90.62 210 TRP A N 1
ATOM 1699 C CA . TRP A 1 210 ? 11.459 5.345 -16.236 1.00 90.62 210 TRP A CA 1
ATOM 1700 C C . TRP A 1 210 ? 10.531 5.006 -15.062 1.00 90.62 210 TRP A C 1
ATOM 1702 O O . TRP A 1 210 ? 10.327 5.858 -14.199 1.00 90.62 210 TRP A O 1
ATOM 1712 N N . LEU A 1 211 ? 10.035 3.765 -14.961 1.00 91.12 211 LEU A N 1
ATOM 1713 C CA . LEU A 1 211 ? 9.197 3.325 -13.838 1.00 91.12 211 LEU A CA 1
ATOM 1714 C C . LEU A 1 211 ? 9.922 3.446 -12.494 1.00 91.12 211 LEU A C 1
ATOM 1716 O O . LEU A 1 211 ? 9.365 3.981 -11.536 1.00 91.12 211 LEU A O 1
ATOM 1720 N N . LEU A 1 212 ? 11.171 2.979 -12.427 1.00 89.75 212 LEU A N 1
ATOM 1721 C CA . LEU A 1 212 ? 12.001 3.077 -11.225 1.00 89.75 212 LEU A CA 1
ATOM 1722 C C . LEU A 1 212 ? 12.318 4.543 -10.894 1.00 89.75 212 LEU A C 1
ATOM 1724 O O . LEU A 1 212 ? 12.208 4.957 -9.739 1.00 89.75 212 LEU A O 1
ATOM 1728 N N . ALA A 1 213 ? 12.644 5.358 -11.900 1.00 87.88 213 ALA A N 1
ATOM 1729 C CA . ALA A 1 213 ? 12.864 6.789 -11.727 1.00 87.88 213 ALA A CA 1
ATOM 1730 C C . ALA A 1 213 ? 11.607 7.509 -11.211 1.00 87.88 213 ALA A C 1
ATOM 1732 O O . ALA A 1 213 ? 11.728 8.347 -10.323 1.00 87.88 213 ALA A O 1
ATOM 1733 N N . PHE A 1 214 ? 10.413 7.157 -11.696 1.00 87.12 214 PHE A N 1
ATOM 1734 C CA . PHE A 1 214 ? 9.134 7.689 -11.217 1.00 87.12 214 PHE A CA 1
ATOM 1735 C C . PHE A 1 214 ? 8.800 7.209 -9.794 1.00 87.12 214 PHE A C 1
ATOM 1737 O O . PHE A 1 214 ? 8.356 7.998 -8.964 1.00 87.12 214 PHE A O 1
ATOM 1744 N N . TYR A 1 215 ? 9.065 5.939 -9.472 1.00 87.81 215 TYR A N 1
ATOM 1745 C CA . TYR A 1 215 ? 8.865 5.380 -8.132 1.00 87.81 215 TYR A CA 1
ATOM 1746 C C . TYR A 1 215 ? 9.715 6.093 -7.072 1.00 87.81 215 TYR A C 1
ATOM 1748 O O . TYR A 1 215 ? 9.196 6.487 -6.026 1.00 87.81 215 TYR A O 1
ATOM 1756 N N . TYR A 1 216 ? 11.005 6.314 -7.350 1.00 83.19 216 TYR A N 1
ATOM 1757 C CA . TYR A 1 216 ? 11.897 7.028 -6.433 1.00 83.19 216 TYR A CA 1
ATOM 1758 C C . TYR A 1 216 ? 11.792 8.557 -6.539 1.00 83.19 216 TYR A C 1
ATOM 1760 O O . TYR A 1 216 ? 12.145 9.240 -5.582 1.00 83.19 216 TYR A O 1
ATOM 1768 N N . ASN A 1 217 ? 11.337 9.109 -7.669 1.00 78.19 217 ASN A N 1
ATOM 1769 C CA . ASN A 1 217 ? 11.252 10.549 -7.927 1.00 78.19 217 ASN A CA 1
ATOM 1770 C C . ASN A 1 217 ? 10.081 10.915 -8.869 1.00 78.19 217 ASN A C 1
ATOM 1772 O O . ASN A 1 217 ? 10.305 11.245 -10.040 1.00 78.19 217 ASN A O 1
ATOM 1776 N N . PRO A 1 218 ? 8.835 10.959 -8.365 1.00 72.75 218 PRO A N 1
ATOM 1777 C CA . PRO A 1 218 ? 7.651 11.257 -9.180 1.00 72.75 218 PRO A CA 1
ATOM 1778 C C . PRO A 1 218 ? 7.605 12.697 -9.720 1.00 72.75 218 PRO A C 1
ATOM 1780 O O . PRO A 1 218 ? 6.733 13.022 -10.516 1.00 72.75 218 PRO A O 1
ATOM 1783 N N . CYS A 1 219 ? 8.526 13.575 -9.302 1.00 64.00 219 CYS A N 1
ATOM 1784 C CA . CYS A 1 219 ? 8.559 14.988 -9.695 1.00 64.00 219 CYS A CA 1
ATOM 1785 C C . CYS A 1 219 ? 9.745 15.348 -10.613 1.00 64.00 219 CYS A C 1
ATOM 1787 O O . CYS A 1 219 ? 9.952 16.525 -10.905 1.00 64.00 219 CYS A O 1
ATOM 1789 N N . ASN A 1 220 ? 10.551 14.379 -11.069 1.00 56.81 220 ASN A N 1
ATOM 1790 C CA . ASN A 1 220 ? 11.814 14.673 -11.766 1.00 56.81 220 ASN A CA 1
ATOM 1791 C C . ASN A 1 220 ? 11.639 15.426 -13.102 1.00 56.81 220 ASN A C 1
ATOM 1793 O O . ASN A 1 220 ? 12.534 16.151 -13.533 1.00 56.81 220 ASN A O 1
ATOM 1797 N N . GLY A 1 221 ? 10.493 15.254 -13.770 1.00 47.97 221 GLY A N 1
ATOM 1798 C CA . GLY A 1 221 ? 10.217 15.823 -15.094 1.00 47.97 221 GLY A CA 1
ATOM 1799 C C . GLY A 1 221 ? 9.847 17.313 -15.112 1.00 47.97 221 GLY A C 1
ATOM 1800 O O . GLY A 1 221 ? 9.781 17.913 -16.187 1.00 47.97 221 GLY A O 1
ATOM 1801 N N . SER A 1 222 ? 9.594 17.948 -13.960 1.00 49.34 222 SER A N 1
ATOM 1802 C CA . SER A 1 222 ? 9.053 19.314 -13.916 1.00 49.34 222 SER A CA 1
ATOM 1803 C C . SER A 1 222 ? 10.131 20.406 -14.018 1.00 49.34 222 SER A C 1
ATOM 1805 O O . SER A 1 222 ? 10.458 21.070 -13.032 1.00 49.34 222 SER A O 1
ATOM 1807 N N . GLN A 1 223 ? 10.637 20.671 -15.229 1.00 43.00 223 GLN A N 1
ATOM 1808 C CA . GLN A 1 223 ? 11.480 21.846 -15.527 1.00 43.00 223 GLN A CA 1
ATOM 1809 C C . GLN A 1 223 ? 10.701 23.187 -15.499 1.00 43.00 223 GLN A C 1
ATOM 1811 O O . GLN A 1 223 ? 10.799 23.998 -16.419 1.00 43.00 223 GLN A O 1
ATOM 1816 N N . SER A 1 224 ? 9.929 23.479 -14.445 1.00 37.41 224 SER A N 1
ATOM 1817 C CA . SER A 1 224 ? 9.327 24.811 -14.282 1.00 37.41 224 SER A CA 1
ATOM 1818 C C . SER A 1 224 ? 8.965 25.194 -12.841 1.00 37.41 224 SER A C 1
ATOM 1820 O O . SER A 1 224 ? 7.943 24.777 -12.307 1.00 37.41 224 SER A O 1
ATOM 1822 N N . ARG A 1 225 ? 9.743 26.147 -12.310 1.00 39.91 225 ARG A N 1
ATOM 1823 C CA . ARG A 1 225 ? 9.325 27.232 -11.396 1.00 39.91 225 ARG A CA 1
ATOM 1824 C C . ARG A 1 225 ? 8.681 26.858 -10.046 1.00 39.91 225 ARG A C 1
ATOM 1826 O O . ARG A 1 225 ? 7.470 26.725 -9.919 1.00 39.91 225 ARG A O 1
ATOM 1833 N N . GLY A 1 226 ? 9.489 27.007 -8.993 1.00 41.31 226 GLY A N 1
ATOM 1834 C CA . GLY A 1 226 ? 9.102 27.857 -7.856 1.00 41.31 226 GLY A CA 1
ATOM 1835 C C . GLY A 1 226 ? 7.928 27.386 -6.996 1.00 41.31 226 GLY A C 1
ATOM 1836 O O . GLY A 1 226 ? 7.093 28.205 -6.618 1.00 41.31 226 GLY A O 1
ATOM 1837 N N . ARG A 1 227 ? 7.870 26.095 -6.662 1.00 41.91 227 ARG A N 1
ATOM 1838 C CA . ARG A 1 227 ? 6.990 25.565 -5.610 1.00 41.91 227 ARG A CA 1
ATOM 1839 C C . ARG A 1 227 ? 7.793 24.683 -4.633 1.00 41.91 227 ARG A C 1
ATOM 1841 O O . ARG A 1 227 ? 8.919 24.282 -4.933 1.00 41.91 227 ARG A O 1
ATOM 1848 N N . THR A 1 228 ? 7.258 24.472 -3.429 1.00 38.62 228 THR A N 1
ATOM 1849 C CA . THR A 1 228 ? 8.022 24.145 -2.205 1.00 38.62 228 THR A CA 1
ATOM 1850 C C . THR A 1 228 ? 7.768 22.724 -1.686 1.00 38.62 228 THR A C 1
ATOM 1852 O O . THR A 1 228 ? 7.025 22.515 -0.738 1.00 38.62 228 THR A O 1
ATOM 1855 N N . MET A 1 229 ? 8.390 21.736 -2.318 1.00 49.38 229 MET A N 1
ATOM 1856 C CA . MET A 1 229 ? 8.383 20.313 -1.929 1.00 49.38 229 MET A CA 1
ATOM 1857 C C . MET A 1 229 ? 7.041 19.527 -1.796 1.00 49.38 229 MET A C 1
ATOM 1859 O O . MET A 1 229 ? 6.988 18.583 -1.025 1.00 49.38 229 MET A O 1
ATOM 1863 N N . VAL A 1 230 ? 5.926 19.703 -2.520 1.00 43.16 230 VAL A N 1
ATOM 1864 C CA . VAL A 1 230 ? 5.427 20.670 -3.523 1.00 43.16 230 VAL A CA 1
ATOM 1865 C C . VAL A 1 230 ? 6.431 21.157 -4.583 1.00 43.16 230 VAL A C 1
ATOM 1867 O O . VAL A 1 230 ? 6.251 22.230 -5.136 1.00 43.16 230 VAL A O 1
ATOM 1870 N N . GLY A 1 231 ? 7.535 20.450 -4.843 1.00 41.50 231 GLY A N 1
ATOM 1871 C CA . GLY A 1 231 ? 8.678 21.048 -5.552 1.00 41.50 231 GLY A CA 1
ATOM 1872 C C . GLY A 1 231 ? 9.871 20.132 -5.818 1.00 41.50 231 GLY A C 1
ATOM 1873 O O . GLY A 1 231 ? 10.087 19.780 -6.964 1.00 41.50 231 GLY A O 1
ATOM 1874 N N . CYS A 1 232 ? 10.663 19.767 -4.797 1.00 44.19 232 CYS A N 1
ATOM 1875 C CA . CYS A 1 232 ? 11.956 19.082 -4.993 1.00 44.19 232 CYS A CA 1
ATOM 1876 C C . CYS A 1 232 ? 12.337 18.131 -3.833 1.00 44.19 232 CYS A C 1
ATOM 1878 O O . CYS A 1 232 ? 13.345 18.364 -3.167 1.00 44.19 232 CYS A O 1
ATOM 1880 N N . ALA A 1 233 ? 11.574 17.062 -3.573 1.00 41.00 233 ALA A N 1
ATOM 1881 C CA . ALA A 1 233 ? 11.927 16.102 -2.508 1.00 41.00 233 ALA A CA 1
ATOM 1882 C C . ALA A 1 233 ? 13.246 15.340 -2.772 1.00 41.00 233 ALA A C 1
ATOM 1884 O O . ALA A 1 233 ? 13.838 14.778 -1.854 1.00 41.00 233 ALA A O 1
ATOM 1885 N N . LEU A 1 234 ? 13.775 15.378 -4.002 1.00 40.03 234 LEU A N 1
ATOM 1886 C CA . LEU A 1 234 ? 15.091 14.828 -4.320 1.00 40.03 234 LEU A CA 1
ATOM 1887 C C . LEU A 1 234 ? 16.164 15.906 -4.437 1.00 40.03 234 LEU A C 1
ATOM 1889 O O . LEU A 1 234 ? 16.575 16.319 -5.520 1.00 40.03 234 LEU A O 1
ATOM 1893 N N . LYS A 1 235 ? 16.705 16.267 -3.271 1.00 37.66 235 LYS A N 1
ATOM 1894 C CA . LYS A 1 235 ? 18.107 16.694 -3.155 1.00 37.66 235 LYS A CA 1
ATOM 1895 C C . LYS A 1 235 ? 18.953 15.882 -2.167 1.00 37.66 235 LYS A C 1
ATOM 1897 O O . LYS A 1 235 ? 20.132 16.191 -2.031 1.00 37.66 235 LYS A O 1
ATOM 1902 N N . GLN A 1 236 ? 18.422 14.830 -1.527 1.00 37.03 236 GLN A N 1
ATOM 1903 C CA . GLN A 1 236 ? 19.208 13.961 -0.633 1.00 37.03 236 GLN A CA 1
ATOM 1904 C C . GLN A 1 236 ? 18.886 12.461 -0.763 1.00 37.03 236 GLN A C 1
ATOM 1906 O O . GLN A 1 236 ? 18.217 11.879 0.081 1.00 37.03 236 GLN A O 1
ATOM 1911 N N . ALA A 1 237 ? 19.454 11.831 -1.796 1.00 29.61 237 ALA A N 1
ATOM 1912 C CA . ALA A 1 237 ? 19.832 10.410 -1.784 1.00 29.61 237 ALA A CA 1
ATOM 1913 C C . ALA A 1 237 ? 20.981 10.116 -2.779 1.00 29.61 237 ALA A C 1
ATOM 1915 O O . ALA A 1 237 ? 21.063 9.036 -3.360 1.00 29.61 237 ALA A O 1
ATOM 1916 N N . VAL A 1 238 ? 21.882 11.082 -3.009 1.00 37.72 238 VAL A N 1
ATOM 1917 C CA . VAL A 1 238 ? 23.086 10.842 -3.822 1.00 37.72 238 VAL A CA 1
ATOM 1918 C C . VAL A 1 238 ? 24.079 10.036 -2.985 1.00 37.72 238 VAL A C 1
ATOM 1920 O O . VAL A 1 238 ? 24.659 10.572 -2.048 1.00 37.72 238 VAL A O 1
ATOM 1923 N N . PHE A 1 239 ? 24.255 8.761 -3.339 1.00 34.62 239 PHE A N 1
ATOM 1924 C CA . PHE A 1 239 ? 25.338 7.866 -2.909 1.00 34.62 239 PHE A CA 1
ATOM 1925 C C . PHE A 1 239 ? 25.742 7.902 -1.420 1.00 34.62 239 PHE A C 1
ATOM 1927 O O . PHE A 1 239 ? 26.708 8.554 -1.025 1.00 34.62 239 PHE A O 1
ATOM 1934 N N . GLY A 1 240 ? 25.129 7.031 -0.613 1.00 24.86 240 GLY A N 1
ATOM 1935 C CA . GLY A 1 240 ? 25.747 6.589 0.638 1.00 24.86 240 GLY A CA 1
ATOM 1936 C C . GLY A 1 240 ? 24.881 5.622 1.454 1.00 24.86 240 GLY A C 1
ATOM 1937 O O . GLY A 1 240 ? 23.767 5.968 1.811 1.00 24.86 240 GLY A O 1
ATOM 1938 N N . THR A 1 241 ? 25.323 4.414 1.819 1.00 28.75 241 THR A N 1
ATOM 1939 C CA . THR A 1 241 ? 26.597 3.728 1.523 1.00 28.75 241 THR A CA 1
ATOM 1940 C C . THR A 1 241 ? 26.417 2.203 1.603 1.00 28.75 241 THR A C 1
ATOM 1942 O O . THR A 1 241 ? 25.651 1.727 2.428 1.00 28.75 241 THR A O 1
ATOM 1945 N N . LYS A 1 242 ? 27.199 1.456 0.805 1.00 29.88 242 LYS A N 1
ATOM 1946 C CA . LYS A 1 242 ? 27.547 0.027 0.989 1.00 29.88 242 LYS A CA 1
ATOM 1947 C C . LYS A 1 242 ? 26.385 -0.979 1.151 1.00 29.88 242 LYS A C 1
ATOM 1949 O O . LYS A 1 242 ? 26.014 -1.315 2.267 1.00 29.88 242 LYS A O 1
ATOM 1954 N N . ASN A 1 243 ? 25.958 -1.584 0.037 1.00 27.17 243 ASN A N 1
ATOM 1955 C CA . ASN A 1 243 ? 25.696 -3.038 -0.027 1.00 27.17 243 ASN A CA 1
ATOM 1956 C C . ASN A 1 243 ? 25.725 -3.620 -1.460 1.00 27.17 243 ASN A C 1
ATOM 1958 O O . ASN A 1 243 ? 25.078 -4.614 -1.764 1.00 27.17 243 ASN A O 1
ATOM 1962 N N . VAL A 1 244 ? 26.552 -3.046 -2.343 1.00 28.95 244 VAL A N 1
ATOM 1963 C CA . VAL A 1 244 ? 26.975 -3.702 -3.593 1.00 28.95 244 VAL A CA 1
ATOM 1964 C C . VAL A 1 244 ? 28.396 -4.223 -3.377 1.00 28.95 244 VAL A C 1
ATOM 1966 O O . VAL A 1 244 ? 29.352 -3.496 -3.636 1.00 28.95 244 VAL A O 1
ATOM 1969 N N . ARG A 1 245 ? 28.495 -5.425 -2.783 1.00 30.61 245 ARG A N 1
ATOM 1970 C CA . ARG A 1 245 ? 29.650 -6.356 -2.674 1.00 30.61 245 ARG A CA 1
ATOM 1971 C C . ARG A 1 245 ? 29.456 -7.288 -1.456 1.00 30.61 245 ARG A C 1
ATOM 1973 O O . ARG A 1 245 ? 30.106 -7.063 -0.447 1.00 30.61 245 ARG A O 1
ATOM 1980 N N . ILE A 1 246 ? 28.579 -8.294 -1.561 1.00 29.22 246 ILE A N 1
ATOM 1981 C CA . ILE A 1 246 ? 28.826 -9.704 -1.156 1.00 29.22 246 ILE A CA 1
ATOM 1982 C C . ILE A 1 246 ? 27.868 -10.580 -1.989 1.00 29.22 246 ILE A C 1
ATOM 1984 O O . ILE A 1 246 ? 26.816 -10.993 -1.520 1.00 29.22 246 ILE A O 1
ATOM 1988 N N . LEU A 1 247 ? 28.210 -10.803 -3.260 1.00 27.66 247 LEU A N 1
ATOM 1989 C CA . LEU A 1 247 ? 27.721 -11.933 -4.069 1.00 27.66 247 LEU A CA 1
ATOM 1990 C C . LEU A 1 247 ? 28.844 -12.359 -5.026 1.00 27.66 247 LEU A C 1
ATOM 1992 O O . LEU A 1 247 ? 28.737 -12.269 -6.248 1.00 27.66 247 LEU A O 1
ATOM 1996 N N . LYS A 1 248 ? 29.968 -12.737 -4.417 1.00 29.61 248 LYS A N 1
ATOM 1997 C CA . LYS A 1 248 ? 31.027 -13.599 -4.945 1.00 29.61 248 LYS A CA 1
ATOM 1998 C C . LYS A 1 248 ? 31.923 -13.930 -3.755 1.00 29.61 248 LYS A C 1
ATOM 2000 O O . LYS A 1 248 ? 32.396 -12.990 -3.118 1.00 29.61 248 LYS A O 1
ATOM 2005 N N . GLU A 1 249 ? 32.106 -15.234 -3.539 1.00 28.64 249 GLU A N 1
ATOM 2006 C CA . GLU A 1 249 ? 32.636 -15.882 -2.321 1.00 28.64 249 GLU A CA 1
ATOM 2007 C C . GLU A 1 249 ? 31.644 -15.888 -1.143 1.00 28.64 249 GLU A C 1
ATOM 2009 O O . GLU A 1 249 ? 31.262 -14.802 -0.653 1.00 28.64 249 GLU A O 1
#

Organism: Engystomops pustulosus (NCBI:txid76066)

Secondary structure (DSSP, 8-state):
-HHHHHHHHHTT-----------HHHHHHHHHH-HHHHHHHHHHHHHHHHH--S--HHHHHHHHHTTSHHHHTTSHHHHHHHHHHHHHHHHHTTT-HHHHHHHHHHHHHHHHHHHH--SS-PPPGGGG-TTS-HHHHHHHTS--TT--HHHHHHHHHHHHHHHHHHHHT---HHHHHHHHHHHHHTTHHHHHHHHHHTTS-HHHHHHHHHHHHHHH-TTTT------SSSS--TTS-SS----S--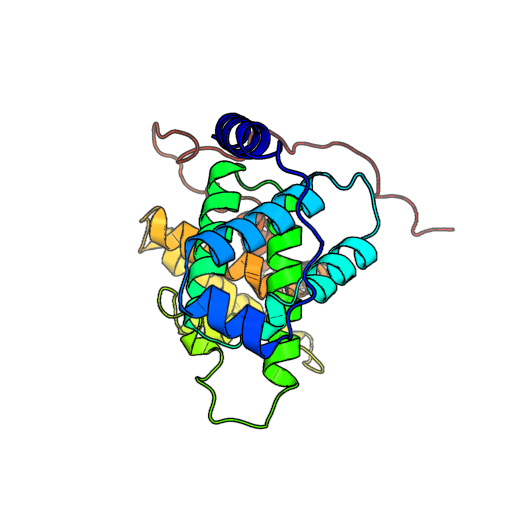S--

InterPro domains:
  IPR000686 Fanconi anaemia group C protein [PF02106] (17-231)
  IPR000686 Fanconi anaemia group C protein [PR00494] (30-49)
  IPR000686 Fanconi anaemia group C protein [PR00494] (123-142)
  IPR000686 Fanconi anaemia group C protein [PR00494] (176-192)
  IPR000686 Fanconi anaemia group C protein [PR00494] (202-221)
  IPR000686 Fanconi anaemia group C protein [PTHR16798] (18-231)